Protein AF-A0A7J2WGQ1-F1 (afdb_monomer)

Structure (mmCIF, N/CA/C/O backbone):
data_AF-A0A7J2WGQ1-F1
#
_entry.id   AF-A0A7J2WGQ1-F1
#
loop_
_atom_site.group_PDB
_atom_site.id
_atom_site.type_symbol
_atom_site.label_atom_id
_atom_site.label_alt_id
_atom_site.label_comp_id
_atom_site.label_asym_id
_atom_site.label_entity_id
_atom_site.label_seq_id
_atom_site.pdbx_PDB_ins_code
_atom_site.Cartn_x
_atom_site.Cartn_y
_atom_site.Cartn_z
_atom_site.occupancy
_atom_site.B_iso_or_equiv
_atom_site.auth_seq_id
_atom_site.auth_comp_id
_atom_site.auth_asym_id
_atom_site.auth_atom_id
_atom_site.pdbx_PDB_model_num
ATOM 1 N N . MET A 1 1 ? 9.438 -42.475 43.029 1.00 38.66 1 MET A N 1
ATOM 2 C CA . MET A 1 1 ? 8.886 -42.587 41.659 1.00 38.66 1 MET A CA 1
ATOM 3 C C . MET A 1 1 ? 8.882 -41.188 41.060 1.00 38.66 1 MET A C 1
ATOM 5 O O . MET A 1 1 ? 8.133 -40.347 41.533 1.00 38.66 1 MET A O 1
ATOM 9 N N . SER A 1 2 ? 9.814 -40.892 40.151 1.00 39.62 2 SER A N 1
ATOM 10 C CA . SER A 1 2 ? 10.015 -39.542 39.605 1.00 39.62 2 SER A CA 1
ATOM 11 C C . SER A 1 2 ? 9.098 -39.349 38.395 1.00 39.62 2 SER A C 1
ATOM 13 O O . SER A 1 2 ? 9.289 -39.999 37.367 1.00 39.62 2 SER A O 1
ATOM 15 N N . ALA A 1 3 ? 8.050 -38.537 38.542 1.00 44.81 3 ALA A N 1
ATOM 16 C CA . ALA A 1 3 ? 7.125 -38.233 37.457 1.00 44.81 3 ALA A CA 1
ATOM 17 C C . ALA A 1 3 ? 7.829 -37.315 36.445 1.00 44.81 3 ALA A C 1
ATOM 19 O O . ALA A 1 3 ? 8.071 -36.141 36.718 1.00 44.81 3 ALA A O 1
ATOM 20 N N . LYS A 1 4 ? 8.194 -37.858 35.278 1.00 48.75 4 LYS A N 1
ATOM 21 C CA . LYS A 1 4 ? 8.706 -37.067 34.152 1.00 48.75 4 LYS A CA 1
ATOM 22 C C . LYS A 1 4 ? 7.569 -36.196 33.612 1.00 48.75 4 LYS A C 1
ATOM 24 O O . LYS A 1 4 ? 6.650 -36.706 32.977 1.00 48.75 4 LYS A O 1
ATOM 29 N N . VAL A 1 5 ? 7.632 -34.895 33.883 1.00 53.19 5 VAL A N 1
ATOM 30 C CA . VAL A 1 5 ? 6.724 -33.894 33.306 1.00 53.19 5 VAL A CA 1
ATOM 31 C C . VAL A 1 5 ? 6.943 -33.870 31.792 1.00 53.19 5 VAL A C 1
ATOM 33 O O . VAL A 1 5 ? 8.075 -33.700 31.338 1.00 53.19 5 VAL A O 1
ATOM 36 N N . SER A 1 6 ? 5.888 -34.102 31.003 1.00 48.38 6 SER A N 1
ATOM 37 C CA . SER A 1 6 ? 6.017 -34.147 29.544 1.00 48.38 6 SER A CA 1
ATOM 38 C C . SER A 1 6 ? 6.238 -32.734 28.977 1.00 48.38 6 SER A C 1
ATOM 40 O O . SER A 1 6 ? 5.642 -31.778 29.485 1.00 48.38 6 SER A O 1
ATOM 42 N N . PRO A 1 7 ? 7.049 -32.572 27.913 1.00 48.41 7 PRO A N 1
ATOM 43 C CA . PRO A 1 7 ? 7.287 -31.272 27.277 1.00 48.41 7 PRO A CA 1
ATOM 44 C C . PRO A 1 7 ? 5.988 -30.576 26.848 1.00 48.41 7 PRO A C 1
ATOM 46 O O . PRO A 1 7 ? 5.872 -29.357 26.922 1.00 48.41 7 PRO A O 1
ATOM 49 N N . THR A 1 8 ? 4.973 -31.357 26.476 1.00 45.09 8 THR A N 1
ATOM 50 C CA . THR A 1 8 ? 3.643 -30.876 26.092 1.00 45.09 8 THR A CA 1
ATOM 51 C C . THR A 1 8 ? 2.904 -30.222 27.262 1.00 45.09 8 THR A C 1
ATOM 53 O O . THR A 1 8 ? 2.234 -29.212 27.071 1.00 45.09 8 THR A O 1
ATOM 56 N N . LEU A 1 9 ? 3.061 -30.741 28.485 1.00 46.28 9 LEU A N 1
ATOM 57 C CA . LEU A 1 9 ? 2.441 -30.167 29.683 1.00 46.28 9 LEU A CA 1
ATOM 58 C C . LEU A 1 9 ? 3.073 -28.816 30.054 1.00 46.28 9 LEU A C 1
ATOM 60 O O . LEU A 1 9 ? 2.372 -27.899 30.474 1.00 46.28 9 LEU A O 1
ATOM 64 N N . VAL A 1 10 ? 4.387 -28.676 29.852 1.00 51.25 10 VAL A N 1
ATOM 65 C CA . VAL A 1 10 ? 5.118 -27.421 30.094 1.00 51.25 10 VAL A CA 1
ATOM 66 C C . VAL A 1 10 ? 4.678 -26.343 29.105 1.00 51.25 10 VAL A C 1
ATOM 68 O O . VAL A 1 10 ? 4.414 -25.215 29.511 1.00 51.25 10 VAL A O 1
ATOM 71 N N . VAL A 1 11 ? 4.517 -26.692 27.826 1.00 46.44 11 VAL A N 1
ATOM 72 C CA . VAL A 1 11 ? 4.051 -25.754 26.793 1.00 46.44 11 VAL A CA 1
ATOM 73 C C . VAL A 1 11 ? 2.621 -25.281 27.070 1.00 46.44 11 VAL A C 1
ATOM 75 O O . VAL A 1 11 ? 2.355 -24.085 26.992 1.00 46.44 11 VAL A O 1
ATOM 78 N N . VAL A 1 12 ? 1.714 -26.175 27.476 1.00 49.12 12 VAL A N 1
ATOM 79 C CA . VAL A 1 12 ? 0.332 -25.796 27.832 1.00 49.12 12 VAL A CA 1
ATOM 80 C C . VAL A 1 12 ? 0.296 -24.881 29.061 1.00 49.12 12 VAL A C 1
ATOM 82 O O . VAL A 1 12 ? -0.451 -23.903 29.073 1.00 49.12 12 VAL A O 1
ATOM 85 N N . LEU A 1 13 ? 1.134 -25.137 30.069 1.00 52.94 13 LEU A N 1
ATOM 86 C CA . LEU A 1 13 ? 1.213 -24.295 31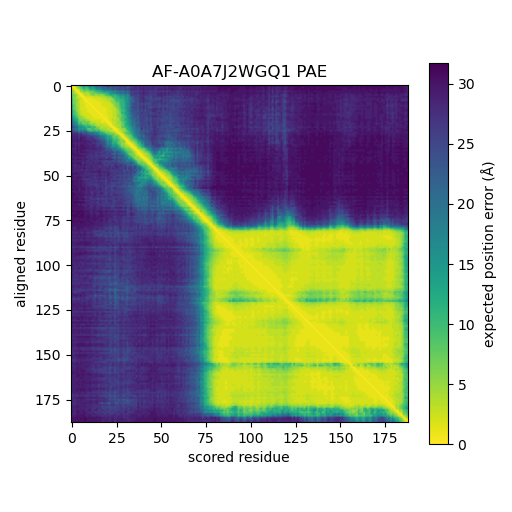.265 1.00 52.94 13 LEU A CA 1
ATOM 87 C C . LEU A 1 13 ? 1.754 -22.891 30.942 1.00 52.94 13 LEU A C 1
ATOM 89 O O . LEU A 1 13 ? 1.223 -21.898 31.433 1.00 52.94 13 LEU A O 1
ATOM 93 N N . VAL A 1 14 ? 2.769 -22.797 30.078 1.00 55.12 14 VAL A N 1
ATOM 94 C CA . VAL A 1 14 ? 3.338 -21.516 29.629 1.00 55.12 14 VAL A CA 1
ATOM 95 C C . VAL A 1 14 ? 2.316 -20.718 28.819 1.00 55.12 14 VAL A C 1
ATOM 97 O O . VAL A 1 14 ? 2.154 -19.525 29.058 1.00 55.12 14 VAL A O 1
ATOM 100 N N . VAL A 1 15 ? 1.561 -21.364 27.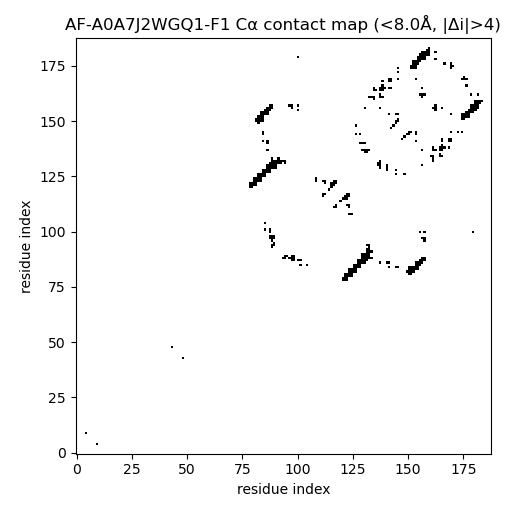926 1.00 54.12 15 VAL A N 1
ATOM 101 C CA . VAL A 1 15 ? 0.495 -20.700 27.157 1.00 54.12 15 VAL A CA 1
ATOM 102 C C . VAL A 1 15 ? -0.611 -20.177 28.080 1.00 54.12 15 VAL A C 1
ATOM 104 O O . VAL A 1 15 ? -1.052 -19.044 27.910 1.00 54.12 15 VAL A O 1
ATOM 107 N N . LEU A 1 16 ? -1.013 -20.933 29.107 1.00 54.59 16 LEU A N 1
ATOM 108 C CA . LEU A 1 16 ? -2.015 -20.476 30.080 1.00 54.59 16 LEU A CA 1
ATOM 109 C C . LEU A 1 16 ? -1.532 -19.286 30.922 1.00 54.59 16 LEU A C 1
ATOM 111 O O . LEU A 1 16 ? -2.309 -18.367 31.178 1.00 54.59 16 LEU A O 1
ATOM 115 N N . ILE A 1 17 ? -0.255 -19.262 31.310 1.00 65.62 17 ILE A N 1
ATOM 116 C CA . ILE A 1 17 ? 0.344 -18.137 32.046 1.00 65.62 17 ILE A CA 1
ATOM 117 C C . ILE A 1 17 ? 0.412 -16.882 31.165 1.00 65.62 17 ILE A C 1
ATOM 119 O O . ILE A 1 17 ? 0.098 -15.788 31.633 1.00 65.62 17 ILE A O 1
ATOM 123 N N . VAL A 1 18 ? 0.754 -17.027 29.883 1.00 54.16 18 VAL A N 1
ATOM 124 C CA . VAL A 1 18 ? 0.793 -15.906 28.929 1.00 54.16 18 VAL A CA 1
ATOM 125 C C . VAL A 1 18 ? -0.614 -15.361 28.661 1.00 54.16 18 VAL A C 1
ATOM 127 O O . VAL A 1 18 ? -0.809 -14.148 28.680 1.00 54.16 18 VAL A O 1
ATOM 130 N N . VAL A 1 19 ? -1.618 -16.228 28.502 1.00 47.31 19 VAL A N 1
ATOM 131 C CA . VAL A 1 19 ? -3.016 -15.806 28.301 1.00 47.31 19 VAL A CA 1
ATOM 132 C C . VAL A 1 19 ? -3.575 -15.107 29.549 1.00 47.31 19 VAL A C 1
ATOM 134 O O . VAL A 1 19 ? -4.205 -14.057 29.426 1.00 47.31 19 VAL A O 1
ATOM 137 N N . ALA A 1 20 ? -3.288 -15.610 30.754 1.00 54.09 20 ALA A N 1
ATOM 138 C CA . ALA A 1 20 ? -3.680 -14.950 32.003 1.00 54.09 20 ALA A CA 1
ATOM 139 C C . ALA A 1 20 ? -2.959 -13.602 32.212 1.00 54.09 20 ALA A C 1
ATOM 141 O O . ALA A 1 20 ? -3.566 -12.643 32.692 1.00 54.09 20 ALA A O 1
ATOM 142 N N . GLY A 1 21 ? -1.691 -13.498 31.800 1.00 50.69 21 GLY A N 1
ATOM 143 C CA . GLY A 1 21 ? -0.917 -12.255 31.843 1.00 50.69 21 GLY A CA 1
ATOM 144 C C . GLY A 1 21 ? -1.473 -11.164 30.924 1.00 50.69 21 GLY A C 1
ATOM 145 O O . GLY A 1 21 ? -1.541 -10.003 31.325 1.00 50.69 21 GLY A O 1
ATOM 146 N N . VAL A 1 22 ? -1.943 -11.528 29.726 1.00 47.16 22 VAL A N 1
ATOM 147 C CA . VAL A 1 22 ? -2.538 -10.576 28.770 1.00 47.16 22 VAL A CA 1
ATOM 148 C C . VAL A 1 22 ? -3.903 -10.070 29.253 1.00 47.16 22 VAL A C 1
ATOM 150 O O . VAL A 1 22 ? -4.197 -8.888 29.096 1.00 47.16 22 VAL A O 1
ATOM 153 N N . VAL A 1 23 ? -4.709 -10.899 29.925 1.00 44.94 23 VAL A N 1
ATOM 154 C CA . VAL A 1 23 ? -5.981 -10.453 30.532 1.00 44.94 23 VAL A CA 1
ATOM 155 C C . VAL A 1 23 ? -5.740 -9.555 31.755 1.00 44.94 23 VAL A C 1
ATOM 157 O O . VAL A 1 23 ? -6.449 -8.568 31.941 1.00 44.94 23 VAL A O 1
ATOM 160 N N . GLY A 1 24 ? -4.703 -9.830 32.554 1.00 42.12 24 GLY A N 1
ATOM 161 C CA . GLY A 1 24 ? -4.302 -8.974 33.677 1.00 42.12 24 GLY A CA 1
ATOM 162 C C . GLY A 1 24 ? -3.747 -7.611 33.248 1.00 42.12 24 GLY A C 1
ATOM 163 O O . GLY A 1 24 ? -4.008 -6.609 33.913 1.00 42.12 24 GLY A O 1
ATOM 164 N N . TYR A 1 25 ? -3.047 -7.545 32.111 1.00 46.00 25 TYR A N 1
ATOM 165 C CA . TYR A 1 25 ? -2.477 -6.301 31.581 1.00 46.00 25 TYR A CA 1
ATOM 166 C C . TYR A 1 25 ? -3.544 -5.283 31.137 1.00 46.00 25 TYR A C 1
ATOM 168 O O . TYR A 1 25 ? -3.312 -4.080 31.211 1.00 46.00 25 TYR A O 1
ATOM 176 N N . PHE A 1 26 ? -4.746 -5.735 30.762 1.00 42.91 26 PHE A N 1
ATOM 177 C CA . PHE A 1 26 ? -5.870 -4.850 30.421 1.00 42.91 26 PHE A CA 1
ATOM 178 C C . PHE A 1 26 ? -6.854 -4.597 31.577 1.00 42.91 26 PHE A C 1
ATOM 180 O O . PHE A 1 26 ? -7.825 -3.862 31.401 1.00 42.91 26 PHE A O 1
ATOM 187 N N . ALA A 1 27 ? -6.598 -5.145 32.770 1.00 44.84 27 ALA A N 1
ATOM 188 C CA . ALA A 1 27 ? -7.470 -5.008 33.941 1.00 44.84 27 ALA A CA 1
ATOM 189 C C . ALA A 1 27 ? -6.931 -4.056 35.030 1.00 44.84 27 ALA A C 1
ATOM 191 O O . ALA A 1 27 ? -7.514 -3.977 36.111 1.00 44.84 27 ALA A O 1
ATOM 192 N N . GLY A 1 28 ? -5.855 -3.302 34.776 1.00 37.09 28 GLY A N 1
ATOM 193 C CA . GLY A 1 28 ? -5.264 -2.437 35.800 1.00 37.09 28 GLY A CA 1
ATOM 194 C C . GLY A 1 28 ? -4.593 -1.174 35.277 1.00 37.09 28 GLY A C 1
ATOM 195 O O . GLY A 1 28 ? -3.382 -1.170 35.154 1.00 37.09 28 GLY A O 1
ATOM 196 N N . THR A 1 29 ? -5.371 -0.104 35.059 1.00 42.31 29 THR A N 1
ATOM 197 C CA . THR A 1 29 ? -5.137 1.251 35.619 1.00 42.31 29 THR A CA 1
ATOM 198 C C . THR A 1 29 ? -6.357 2.145 35.350 1.00 42.31 29 THR A C 1
ATOM 200 O O . THR A 1 29 ? -6.395 2.909 34.389 1.00 42.31 29 THR A O 1
ATOM 203 N N . ALA A 1 30 ? -7.355 2.087 36.229 1.00 36.03 30 ALA A N 1
ATOM 204 C CA . ALA A 1 30 ? -8.323 3.167 36.403 1.00 36.03 30 ALA A CA 1
ATOM 205 C C . ALA A 1 30 ? -8.345 3.525 37.892 1.00 36.03 30 ALA A C 1
ATOM 207 O O . ALA A 1 30 ? -9.112 2.974 38.678 1.00 36.03 30 ALA A O 1
ATOM 208 N N . ALA A 1 31 ? -7.426 4.402 38.294 1.00 36.53 31 ALA A N 1
ATOM 209 C CA . ALA A 1 31 ? -7.461 5.026 39.608 1.00 36.53 31 ALA A CA 1
ATOM 210 C C . ALA A 1 31 ? -8.606 6.055 39.633 1.00 36.53 31 ALA A C 1
ATOM 212 O O . ALA A 1 31 ? -8.660 6.955 38.797 1.00 36.53 31 ALA A O 1
ATOM 213 N N . VAL A 1 32 ? -9.527 5.897 40.582 1.00 45.56 32 VAL A N 1
ATOM 214 C CA . VAL A 1 32 ? -10.653 6.805 40.844 1.00 45.56 32 VAL A CA 1
ATOM 215 C C . VAL A 1 32 ? -10.126 8.114 41.462 1.00 45.56 32 VAL A C 1
ATOM 217 O O . VAL A 1 32 ? -9.496 8.050 42.519 1.00 45.56 32 VAL A O 1
ATOM 220 N N . PRO A 1 33 ? -10.365 9.302 40.873 1.00 54.22 33 PRO A N 1
ATOM 221 C CA . PRO A 1 33 ? -10.102 10.576 41.544 1.00 54.22 33 PRO A CA 1
ATOM 222 C C . PRO A 1 33 ? -11.208 10.915 42.576 1.00 54.22 33 PRO A C 1
ATOM 224 O O . PRO A 1 33 ? -12.364 10.536 42.377 1.00 54.22 33 PRO A O 1
ATOM 227 N N . PRO A 1 34 ? -10.900 11.633 43.676 1.00 51.25 34 PRO A N 1
ATOM 228 C CA . PRO A 1 34 ? -11.860 11.952 44.745 1.00 51.25 34 PRO A CA 1
ATOM 229 C C . PRO A 1 34 ? -12.948 12.974 44.319 1.00 51.25 34 PRO A C 1
ATOM 231 O O . PRO A 1 34 ? -12.696 13.802 43.440 1.00 51.25 34 PRO A O 1
ATOM 234 N N . PRO A 1 35 ? -14.148 12.968 44.942 1.00 41.44 35 PRO A N 1
ATOM 235 C CA . PRO A 1 35 ? -15.299 13.778 44.515 1.00 41.44 35 PRO A CA 1
ATOM 236 C C . PRO A 1 35 ? -15.217 15.268 44.914 1.00 41.44 35 PRO A C 1
ATOM 238 O O . PRO A 1 35 ? -14.772 15.604 46.011 1.00 41.44 35 PRO A O 1
ATOM 241 N N . LYS A 1 36 ? -15.726 16.162 44.043 1.00 38.56 36 LYS A N 1
ATOM 242 C CA . LYS A 1 36 ? -16.023 17.588 44.314 1.00 38.56 36 LYS A CA 1
ATOM 243 C C . LYS A 1 36 ? -17.544 17.843 44.312 1.00 38.56 36 LYS A C 1
ATOM 245 O O . LYS A 1 36 ? -18.264 17.320 43.470 1.00 38.56 36 LYS A O 1
ATOM 250 N N . THR A 1 37 ? -17.989 18.657 45.268 1.00 33.31 37 THR A N 1
ATOM 251 C CA . THR A 1 37 ? -19.362 19.027 45.669 1.00 33.31 37 THR A CA 1
ATOM 252 C C . THR A 1 37 ? -20.232 19.694 44.588 1.00 33.31 37 THR A C 1
ATOM 254 O O . THR A 1 37 ? -19.784 20.662 43.980 1.00 33.31 37 THR A O 1
ATOM 257 N N . VAL A 1 38 ? -21.511 19.290 44.458 1.00 32.81 38 VAL A N 1
ATOM 258 C CA . VAL A 1 38 ? -22.618 20.113 43.907 1.00 32.81 38 VAL A CA 1
ATOM 259 C C . VAL A 1 38 ? -23.916 19.839 44.690 1.00 32.81 38 VAL A C 1
ATOM 261 O O . VAL A 1 38 ? -24.332 18.692 44.835 1.00 32.81 38 VAL A O 1
ATOM 264 N N . THR A 1 39 ? -24.534 20.904 45.212 1.00 26.42 39 THR A N 1
ATOM 265 C CA . THR A 1 39 ? -25.742 20.915 46.059 1.00 26.42 39 THR A CA 1
ATOM 266 C C . THR A 1 39 ? -27.024 20.746 45.245 1.00 26.42 39 THR A C 1
ATOM 268 O O . THR A 1 39 ? -27.342 21.619 44.441 1.00 26.42 39 THR A O 1
ATOM 271 N N . ILE A 1 40 ? -27.817 19.707 45.526 1.00 31.28 40 ILE A N 1
ATOM 272 C CA . ILE A 1 40 ? -29.265 19.691 45.256 1.00 31.28 40 ILE A CA 1
ATOM 273 C C . ILE A 1 40 ? -29.963 19.035 46.452 1.00 31.28 40 ILE A C 1
ATOM 275 O O . ILE A 1 40 ? -29.782 17.852 46.730 1.00 31.28 40 ILE A O 1
ATOM 279 N N . THR A 1 41 ? -30.749 19.832 47.172 1.00 27.70 41 THR A N 1
ATOM 280 C CA . THR A 1 41 ? -31.539 19.421 48.338 1.00 27.70 41 THR A CA 1
ATOM 281 C C . THR A 1 41 ? -32.944 19.044 47.885 1.00 27.70 41 THR A C 1
ATOM 283 O O . THR A 1 41 ? -33.548 19.857 47.190 1.00 27.70 41 THR A O 1
ATOM 286 N N . THR A 1 42 ? -33.476 17.880 48.302 1.00 31.58 42 THR A N 1
ATOM 287 C CA . THR A 1 42 ? -34.858 17.703 48.832 1.00 31.58 42 THR A CA 1
ATOM 288 C C . THR A 1 42 ? -35.143 16.254 49.290 1.00 31.58 42 THR A C 1
ATOM 290 O O . THR A 1 42 ? -35.138 15.335 48.479 1.00 31.58 42 THR A O 1
ATOM 293 N N . THR A 1 43 ? -35.437 16.078 50.589 1.00 28.22 43 THR A N 1
ATOM 294 C CA . THR A 1 43 ? -36.526 15.300 51.261 1.00 28.22 43 THR A CA 1
ATOM 295 C C . THR A 1 43 ? -36.249 15.454 52.771 1.00 28.22 43 THR A C 1
ATOM 297 O O . THR A 1 43 ? -35.191 15.045 53.230 1.00 28.22 43 THR A O 1
ATOM 300 N N . VAL A 1 44 ? -36.938 16.336 53.506 1.00 38.91 44 VAL A N 1
ATOM 301 C CA . VAL A 1 44 ? -38.254 16.216 54.183 1.00 38.91 44 VAL A CA 1
ATOM 302 C C . VAL A 1 44 ? -38.253 15.246 55.378 1.00 38.91 44 VAL A C 1
ATOM 304 O O . VAL A 1 44 ? -38.471 14.047 55.248 1.00 38.91 44 VAL A O 1
ATOM 307 N N . GLY A 1 45 ? -38.040 15.852 56.550 1.00 31.69 45 GLY A N 1
ATOM 308 C CA . GLY A 1 45 ? -38.175 15.359 57.920 1.00 31.69 45 GLY A CA 1
ATOM 309 C C . GLY A 1 45 ? -38.145 16.588 58.845 1.00 31.69 45 GLY A C 1
ATOM 310 O O . GLY A 1 45 ? -37.403 17.531 58.585 1.00 31.69 45 GLY A O 1
ATOM 311 N N . THR A 1 46 ? -39.039 16.623 59.829 1.00 28.70 46 THR A N 1
ATOM 312 C CA . THR A 1 46 ? -39.574 17.828 60.486 1.00 28.70 46 THR A CA 1
ATOM 313 C C . THR A 1 46 ? -38.539 18.751 61.171 1.00 28.70 46 THR A C 1
ATOM 315 O O . THR A 1 46 ? -37.583 18.260 61.766 1.00 28.70 46 THR A O 1
ATOM 318 N N . PRO A 1 47 ? -38.782 20.078 61.162 1.00 38.47 47 PRO A N 1
ATOM 319 C CA . PRO A 1 47 ? -39.974 20.691 60.610 1.00 38.47 47 PRO A CA 1
ATOM 320 C C . PRO A 1 47 ? -39.769 21.038 59.146 1.00 38.47 47 PRO A C 1
ATOM 322 O O . PRO A 1 47 ? -39.025 21.932 58.773 1.00 38.47 47 PRO A O 1
ATOM 325 N N . THR A 1 48 ? -40.458 20.273 58.311 1.00 43.88 48 THR A N 1
ATOM 326 C CA . THR A 1 48 ? -40.616 20.442 56.879 1.00 43.88 48 THR A CA 1
ATOM 327 C C . THR A 1 48 ? -40.920 21.896 56.537 1.00 43.88 48 THR A C 1
ATOM 329 O O . THR A 1 48 ? -41.872 22.455 57.071 1.00 43.88 48 THR A O 1
ATOM 332 N N . THR A 1 49 ? -40.175 22.502 55.615 1.00 30.34 49 THR A N 1
ATOM 333 C CA . THR A 1 49 ? -40.555 23.736 54.894 1.00 30.34 49 THR A CA 1
ATOM 334 C C . THR A 1 49 ? -39.704 23.744 53.610 1.00 30.34 49 THR A C 1
ATOM 336 O O . THR A 1 49 ? -38.490 23.868 53.701 1.00 30.34 49 THR A O 1
ATOM 339 N N . ILE A 1 50 ? -40.165 23.346 52.414 1.00 41.00 50 ILE A N 1
ATOM 340 C CA . ILE A 1 50 ? -41.150 23.971 51.501 1.00 41.00 50 ILE A CA 1
ATOM 341 C C . ILE A 1 50 ? -41.013 25.498 51.475 1.00 41.00 50 ILE A C 1
ATOM 343 O O . ILE A 1 50 ? -41.595 26.175 52.310 1.00 41.00 50 ILE A O 1
ATOM 347 N N . THR A 1 51 ? -40.275 26.078 50.525 1.00 38.34 51 THR A N 1
ATOM 348 C CA . THR A 1 51 ? -40.230 27.544 50.394 1.00 38.34 51 THR A CA 1
ATOM 349 C C . THR A 1 51 ? -41.529 28.055 49.773 1.00 38.34 51 THR A C 1
ATOM 351 O O . THR A 1 51 ? -41.828 27.785 48.612 1.00 38.34 51 THR A O 1
ATOM 354 N N . THR A 1 52 ? -42.300 28.821 50.544 1.00 33.81 52 THR A N 1
ATOM 355 C CA . THR A 1 52 ? -43.455 29.586 50.064 1.00 33.81 52 THR A CA 1
ATOM 356 C C . THR A 1 52 ? -43.295 31.033 50.522 1.00 33.81 52 THR A C 1
ATOM 358 O O . THR A 1 52 ? -43.365 31.298 51.718 1.00 33.81 52 THR A O 1
ATOM 361 N N . THR A 1 53 ? -43.130 31.991 49.605 1.00 30.34 53 THR A N 1
ATOM 362 C CA . THR A 1 53 ? -43.504 33.378 49.920 1.00 30.34 53 THR A CA 1
ATOM 363 C C . THR A 1 53 ? -44.992 33.512 49.635 1.00 30.34 53 THR A C 1
ATOM 365 O O . THR A 1 53 ? -45.402 33.647 48.485 1.00 30.34 53 THR A O 1
ATOM 368 N N . VAL A 1 54 ? -45.808 33.443 50.689 1.00 31.17 54 VAL A N 1
ATOM 369 C CA . VAL A 1 54 ? -47.199 33.903 50.650 1.00 31.17 54 VAL A CA 1
ATOM 370 C C . VAL A 1 54 ? -47.190 35.411 50.908 1.00 31.17 54 VAL A C 1
ATOM 372 O O . VAL A 1 54 ? -47.110 35.844 52.053 1.00 31.17 54 VAL A O 1
ATOM 375 N N . THR A 1 55 ? -47.334 36.223 49.862 1.00 26.69 55 THR A N 1
ATOM 376 C CA . THR A 1 55 ? -48.091 37.476 49.975 1.00 26.69 55 THR A CA 1
ATOM 377 C C . THR A 1 55 ? -49.445 37.207 49.348 1.00 26.69 55 THR A C 1
ATOM 379 O O . THR A 1 55 ? -49.592 37.207 48.136 1.00 26.69 55 THR A O 1
ATOM 382 N N . THR A 1 56 ? -50.405 36.938 50.233 1.00 26.19 56 THR A N 1
ATOM 383 C CA . THR A 1 56 ? -51.857 37.061 50.058 1.00 26.19 56 THR A CA 1
ATOM 384 C C . THR A 1 56 ? -52.517 36.475 48.807 1.00 26.19 56 THR A C 1
ATOM 386 O O . THR A 1 56 ? -52.421 37.002 47.708 1.00 26.19 56 THR A O 1
ATOM 389 N N . LYS A 1 57 ? -53.447 35.569 49.134 1.00 31.31 57 LYS A N 1
ATOM 390 C CA . LYS A 1 57 ? -54.763 35.351 48.524 1.00 31.31 57 LYS A CA 1
ATOM 391 C C . LYS A 1 57 ? -54.858 34.362 47.352 1.00 31.31 57 LYS A C 1
ATOM 393 O O . LYS A 1 57 ? -54.471 34.642 46.232 1.00 31.31 57 LYS A O 1
ATOM 398 N N . VAL A 1 58 ? -55.628 33.314 47.674 1.00 37.56 58 VAL A N 1
ATOM 399 C CA . VAL A 1 58 ? -56.631 32.635 46.836 1.00 37.56 58 VAL A CA 1
ATOM 400 C C . VAL A 1 58 ? -56.167 31.343 46.156 1.00 37.56 58 VAL A C 1
ATOM 402 O O . VAL A 1 58 ? -55.496 31.326 45.137 1.00 37.56 58 VAL A O 1
ATOM 405 N N . THR A 1 59 ? -56.567 30.248 46.808 1.00 39.59 59 THR A N 1
ATOM 406 C CA . THR A 1 59 ? -57.301 29.094 46.270 1.00 39.59 59 THR A CA 1
ATOM 407 C C . THR A 1 59 ? -57.363 28.956 44.746 1.00 39.59 59 THR A C 1
ATOM 409 O O . THR A 1 59 ? -58.195 29.606 44.131 1.00 39.59 59 THR A O 1
ATOM 412 N N . GLU A 1 60 ? -56.620 28.005 44.170 1.00 34.25 60 GLU A N 1
ATOM 413 C CA . GLU A 1 60 ? -57.055 27.222 42.997 1.00 34.25 60 GLU A CA 1
ATOM 414 C C . GLU A 1 60 ? -56.161 25.977 42.806 1.00 34.25 60 GLU A C 1
ATOM 416 O O . GLU A 1 60 ? -54.955 26.010 43.048 1.00 34.25 60 GLU A O 1
ATOM 421 N N . ARG A 1 61 ? -56.757 24.831 42.439 1.00 30.61 61 ARG A N 1
ATOM 422 C CA . ARG A 1 61 ? -56.033 23.567 42.208 1.00 30.61 61 ARG A CA 1
ATOM 423 C C . ARG A 1 61 ? -55.307 23.630 40.861 1.00 30.61 61 ARG A C 1
ATOM 425 O O . ARG A 1 61 ? -55.958 23.653 39.822 1.00 30.61 61 ARG A O 1
ATOM 432 N N . VAL A 1 62 ? -53.975 23.582 40.871 1.00 32.84 62 VAL A N 1
ATOM 433 C CA . VAL A 1 62 ? -53.160 23.511 39.647 1.00 32.84 62 VAL A CA 1
ATOM 434 C C . VAL A 1 62 ? -53.006 22.051 39.216 1.00 32.84 62 VAL A C 1
ATOM 436 O O . VAL A 1 62 ? -52.416 21.242 39.929 1.00 32.84 62 VAL A O 1
ATOM 439 N N . THR A 1 63 ? -53.543 21.710 38.044 1.00 28.91 63 THR A N 1
ATOM 440 C CA . THR A 1 63 ? -53.320 20.410 37.391 1.00 28.91 63 THR A CA 1
ATOM 441 C C . THR A 1 63 ? -52.060 20.510 36.533 1.00 28.91 63 THR A C 1
ATOM 443 O O . THR A 1 63 ? -52.023 21.293 35.587 1.00 28.91 63 THR A O 1
ATOM 446 N N . VAL A 1 64 ? -51.018 19.739 36.854 1.00 31.00 64 VAL A N 1
ATOM 447 C CA . VAL A 1 64 ? -49.762 19.723 36.087 1.00 31.00 64 VAL A CA 1
ATOM 448 C C . VAL A 1 64 ? -49.872 18.679 34.979 1.00 31.00 64 VAL A C 1
ATOM 450 O O . VAL A 1 64 ? -49.852 17.479 35.240 1.00 31.00 64 VAL A O 1
ATOM 453 N N . THR A 1 65 ? -50.002 19.138 33.736 1.00 28.69 65 THR A N 1
ATOM 454 C CA . THR A 1 65 ? -49.923 18.271 32.553 1.00 28.69 65 THR A CA 1
ATOM 455 C C . THR A 1 65 ? -48.454 18.109 32.175 1.00 28.69 65 THR A C 1
ATOM 457 O O . THR A 1 65 ? -47.793 19.091 31.845 1.00 28.69 65 THR A O 1
ATOM 460 N N . VAL A 1 66 ? -47.928 16.884 32.246 1.00 34.28 66 VAL A N 1
ATOM 461 C CA . VAL A 1 66 ? -46.551 16.574 31.836 1.00 34.28 66 VAL A CA 1
ATOM 462 C C . VAL A 1 66 ? -46.576 16.135 30.374 1.00 34.28 66 VAL A C 1
ATOM 464 O O . VAL A 1 66 ? -46.975 15.015 30.065 1.00 34.28 66 VAL A O 1
ATOM 467 N N . THR A 1 67 ? -46.178 17.020 29.463 1.00 30.67 67 THR A N 1
ATOM 468 C CA . THR A 1 67 ? -45.987 16.675 28.046 1.00 30.67 67 THR A CA 1
ATOM 469 C C . THR A 1 67 ? -44.581 16.089 27.872 1.00 30.67 67 THR A C 1
ATOM 471 O O . THR A 1 67 ? -43.615 16.792 28.175 1.00 30.67 67 THR A O 1
ATOM 474 N N . PRO A 1 68 ? -44.406 14.834 27.411 1.00 41.12 68 PRO A N 1
ATOM 475 C CA . PRO A 1 68 ? -43.075 14.299 27.150 1.00 41.12 68 PRO A CA 1
ATOM 476 C C . PRO A 1 68 ? -42.465 15.003 25.931 1.00 41.12 68 PRO A C 1
ATOM 478 O O . PRO A 1 68 ? -42.951 14.868 24.809 1.00 41.12 68 PRO A O 1
ATOM 481 N N . THR A 1 69 ? -41.394 15.765 26.148 1.00 41.94 69 THR A N 1
ATOM 482 C CA . THR A 1 69 ? -40.563 16.312 25.069 1.00 41.94 69 THR A CA 1
ATOM 483 C C . THR A 1 69 ? -39.852 15.151 24.361 1.00 41.94 69 THR A C 1
ATOM 485 O O . THR A 1 69 ? -39.165 14.385 25.042 1.00 41.94 69 THR A O 1
ATOM 488 N N . PRO A 1 70 ? -39.979 14.981 23.029 1.00 50.66 70 PRO A N 1
ATOM 489 C CA . PRO A 1 70 ? -39.286 13.908 22.323 1.00 50.66 70 PRO A CA 1
ATOM 490 C C . PRO A 1 70 ? -37.770 14.087 22.458 1.00 50.66 70 PRO A C 1
ATOM 492 O O . PRO A 1 70 ? -37.218 15.137 22.128 1.00 50.66 70 PRO A O 1
ATOM 495 N N . THR A 1 71 ? -37.098 13.056 22.970 1.00 61.47 71 THR A N 1
ATOM 496 C CA . THR A 1 71 ? -35.638 12.998 23.064 1.00 61.47 71 THR A CA 1
ATOM 497 C C . THR A 1 71 ? -35.042 13.062 21.654 1.00 61.47 71 THR A C 1
ATOM 499 O O . THR A 1 71 ? -35.402 12.223 20.824 1.00 61.47 71 THR A O 1
ATOM 502 N N . PRO A 1 72 ? -34.136 14.010 21.345 1.00 53.41 72 PRO A N 1
ATOM 503 C CA . PRO A 1 72 ? -33.472 14.027 20.049 1.00 53.41 72 PRO A CA 1
ATOM 504 C C . PRO A 1 72 ? -32.663 12.735 19.896 1.00 53.41 72 PRO A C 1
ATOM 506 O O . PRO A 1 72 ? -31.729 12.475 20.653 1.00 53.41 72 PRO A O 1
ATOM 509 N N . THR A 1 73 ? -33.050 11.891 18.939 1.00 55.09 73 THR A N 1
ATOM 510 C CA . THR A 1 73 ? -32.279 10.701 18.574 1.00 55.09 73 THR A CA 1
ATOM 511 C C . THR A 1 73 ? -31.002 11.169 17.885 1.00 55.09 73 THR A C 1
ATOM 513 O O . THR A 1 73 ? -31.046 11.666 16.761 1.00 55.09 73 THR A O 1
ATOM 516 N N . LEU A 1 74 ? -29.868 11.049 18.579 1.00 46.28 74 LEU A N 1
ATOM 517 C CA . LEU A 1 74 ? -28.557 11.247 17.968 1.00 46.28 74 LEU A CA 1
ATOM 518 C C . LEU A 1 74 ? -28.405 10.253 16.802 1.00 46.28 74 LEU A C 1
ATOM 520 O O . LEU A 1 74 ? -28.747 9.078 16.974 1.00 46.28 74 LEU A O 1
ATOM 524 N N . PRO A 1 75 ? -27.916 10.689 15.626 1.00 57.03 75 PRO A N 1
ATOM 525 C CA . PRO A 1 75 ? -27.607 9.765 14.545 1.00 57.03 75 PRO A CA 1
ATOM 526 C C . PRO A 1 75 ? -26.615 8.699 15.046 1.00 57.03 75 PRO A C 1
ATOM 528 O O . PRO A 1 75 ? -25.775 9.006 15.900 1.00 57.03 75 PRO A O 1
ATOM 531 N N . PRO A 1 76 ? -26.703 7.446 14.558 1.00 60.16 76 PRO A N 1
ATOM 532 C CA . PRO A 1 76 ? -25.770 6.391 14.937 1.00 60.16 76 PRO A CA 1
ATOM 533 C C . PRO A 1 76 ? -24.322 6.866 14.749 1.00 60.16 76 PRO A C 1
ATOM 535 O O . PRO A 1 76 ? -24.064 7.587 13.781 1.00 60.16 76 PRO A O 1
ATOM 538 N N . PRO A 1 77 ? -23.378 6.476 15.627 1.00 56.66 77 PRO A N 1
ATOM 539 C CA . PRO A 1 77 ? -21.984 6.875 15.491 1.00 56.66 77 PRO A CA 1
ATOM 540 C C . PRO A 1 77 ? -21.492 6.506 14.092 1.00 56.66 77 PRO A C 1
ATOM 542 O O . PRO A 1 77 ? -21.553 5.342 13.685 1.00 56.66 77 PRO A O 1
ATOM 545 N N . GLU A 1 78 ? -21.054 7.515 13.343 1.00 56.38 78 GLU A N 1
ATOM 546 C CA . GLU A 1 78 ? -20.476 7.335 12.021 1.00 56.38 78 GLU A CA 1
ATOM 547 C C . GLU A 1 78 ? -19.319 6.339 12.145 1.00 56.38 78 GLU A C 1
ATOM 549 O O . GLU A 1 78 ? -18.384 6.539 12.925 1.00 56.38 78 GLU A O 1
ATOM 554 N N . LYS A 1 79 ? -19.408 5.209 11.435 1.00 60.06 79 LYS A N 1
ATOM 555 C CA . LYS A 1 79 ? -18.325 4.223 11.390 1.00 60.06 79 LYS A CA 1
ATOM 556 C C . LYS A 1 79 ? -17.144 4.870 10.675 1.00 60.06 79 LYS A C 1
ATOM 558 O O . LYS A 1 79 ? -17.062 4.792 9.452 1.00 60.06 79 LYS A O 1
ATOM 563 N N . VAL A 1 80 ? -16.258 5.520 11.428 1.00 75.06 80 VAL A N 1
ATOM 564 C CA . VAL A 1 80 ? -15.005 6.074 10.906 1.00 75.06 80 VAL A CA 1
ATOM 565 C C . VAL A 1 80 ? -14.248 4.933 10.223 1.00 75.06 80 VAL A C 1
ATOM 567 O O . VAL A 1 80 ? -13.993 3.890 10.831 1.00 75.06 80 VAL A O 1
ATOM 570 N N . ARG A 1 81 ? -13.964 5.094 8.931 1.00 84.44 81 ARG A N 1
ATOM 571 C CA . ARG A 1 81 ? -13.279 4.086 8.114 1.00 84.44 81 ARG A CA 1
ATOM 572 C C . ARG A 1 81 ? -11.804 4.436 8.033 1.00 84.44 81 ARG A C 1
ATOM 574 O O . ARG A 1 81 ? -11.463 5.598 7.836 1.00 84.44 81 ARG A O 1
ATOM 581 N N . ILE A 1 82 ? -10.950 3.431 8.182 1.00 91.62 82 ILE A N 1
ATOM 582 C CA . ILE A 1 82 ? -9.508 3.571 7.984 1.00 91.62 82 ILE A CA 1
ATOM 583 C C . ILE A 1 82 ? -9.217 3.129 6.556 1.00 91.62 82 ILE A C 1
ATOM 585 O O . ILE A 1 82 ? -9.420 1.966 6.227 1.00 91.62 82 ILE A O 1
ATOM 589 N N . LYS A 1 83 ? -8.771 4.049 5.707 1.00 94.69 83 LYS A N 1
ATOM 590 C CA . LYS A 1 83 ? -8.440 3.809 4.306 1.00 94.69 83 LYS A CA 1
ATOM 591 C C . LYS A 1 83 ? -6.927 3.674 4.145 1.00 94.69 83 LYS A C 1
ATOM 593 O O . LYS A 1 83 ? -6.177 4.607 4.439 1.00 94.69 83 LYS A O 1
ATOM 598 N N . LEU A 1 84 ? -6.495 2.517 3.663 1.00 96.25 84 LEU A N 1
ATOM 599 C CA . LEU A 1 84 ? -5.101 2.172 3.401 1.00 96.25 84 LEU A CA 1
ATOM 600 C C . LEU A 1 84 ? -4.807 2.241 1.898 1.00 96.25 84 LEU A C 1
ATOM 602 O O . LEU A 1 84 ? -5.645 1.882 1.074 1.00 96.25 84 LEU A O 1
ATOM 606 N N . GLY A 1 85 ? -3.615 2.687 1.528 1.00 96.94 85 GLY A N 1
ATOM 607 C CA . GLY A 1 85 ? -3.089 2.539 0.174 1.00 96.94 85 GLY A CA 1
ATOM 608 C C . GLY A 1 85 ? -2.197 1.309 0.114 1.00 96.94 85 GLY A C 1
ATOM 609 O O . GLY A 1 85 ? -1.264 1.219 0.899 1.00 96.94 85 GLY A O 1
ATOM 610 N N . LEU A 1 86 ? -2.467 0.370 -0.786 1.00 97.00 86 LEU A N 1
ATOM 611 C CA . LEU A 1 86 ? -1.614 -0.792 -1.034 1.00 97.00 86 LEU A CA 1
ATOM 612 C C . LEU A 1 86 ? -0.848 -0.548 -2.332 1.00 97.00 86 LEU A C 1
ATOM 614 O O . LEU A 1 86 ? -1.404 -0.726 -3.417 1.00 97.00 86 LEU A O 1
ATOM 618 N N . LEU A 1 87 ? 0.401 -0.106 -2.212 1.00 96.88 87 LEU A N 1
ATOM 619 C CA . LEU A 1 87 ? 1.284 0.195 -3.333 1.00 96.88 87 LEU A CA 1
ATOM 620 C C . LEU A 1 87 ? 2.251 -0.974 -3.525 1.00 96.88 87 LEU A C 1
ATOM 622 O O . LEU A 1 87 ? 3.187 -1.141 -2.749 1.00 96.88 87 LEU A O 1
ATOM 626 N N . PHE A 1 88 ? 2.040 -1.785 -4.557 1.00 96.25 88 PHE A N 1
ATOM 627 C CA . PHE A 1 88 ? 2.881 -2.953 -4.834 1.00 96.25 88 PHE A CA 1
ATOM 628 C C . PHE A 1 88 ? 3.215 -3.056 -6.324 1.00 96.25 88 PHE A C 1
ATOM 630 O O . PHE A 1 88 ? 2.435 -2.593 -7.159 1.00 96.25 88 PHE A O 1
ATOM 637 N N . PRO A 1 89 ? 4.346 -3.684 -6.691 1.00 94.38 89 PRO A N 1
ATOM 638 C CA . PRO A 1 89 ? 4.612 -4.036 -8.075 1.00 94.38 89 PRO A CA 1
ATOM 639 C C . PRO A 1 89 ? 3.740 -5.243 -8.421 1.00 94.38 89 PRO A C 1
ATOM 641 O O . PRO A 1 89 ? 4.075 -6.373 -8.081 1.00 94.38 89 PRO A O 1
ATOM 644 N N . LEU A 1 90 ? 2.593 -5.008 -9.053 1.00 95.94 90 LEU A N 1
ATOM 645 C CA . LEU A 1 90 ? 1.694 -6.070 -9.519 1.00 95.94 90 LEU A CA 1
ATOM 646 C C . LEU A 1 90 ? 1.998 -6.455 -10.967 1.00 95.94 90 LEU A C 1
ATOM 648 O O . LEU A 1 90 ? 1.655 -7.548 -11.413 1.00 95.94 90 LEU A O 1
ATOM 652 N N . THR A 1 91 ? 2.680 -5.572 -11.692 1.00 95.38 91 THR A N 1
ATOM 653 C CA . THR A 1 91 ? 3.252 -5.846 -13.009 1.00 95.38 91 THR A CA 1
ATOM 654 C C . THR A 1 91 ? 4.749 -5.503 -13.056 1.00 95.38 91 THR A C 1
ATOM 656 O O . THR A 1 91 ? 5.308 -4.880 -12.147 1.00 95.38 91 THR A O 1
ATOM 659 N N . GLY A 1 92 ? 5.431 -5.964 -14.108 1.00 92.06 92 GLY A N 1
ATOM 660 C CA . GLY A 1 92 ? 6.872 -5.771 -14.294 1.00 92.06 92 GLY A CA 1
ATOM 661 C C . GLY A 1 92 ? 7.739 -6.860 -13.651 1.00 92.06 92 GLY A C 1
ATOM 662 O O . GLY A 1 92 ? 7.272 -7.959 -13.351 1.00 92.06 92 GLY A O 1
ATOM 663 N N . ALA A 1 93 ? 9.029 -6.565 -13.478 1.00 91.62 93 ALA A N 1
ATOM 664 C CA . ALA A 1 93 ? 10.048 -7.542 -13.084 1.00 91.62 93 ALA A CA 1
ATOM 665 C C . ALA A 1 93 ? 9.845 -8.141 -11.678 1.00 91.62 93 ALA A C 1
ATOM 667 O O . ALA A 1 93 ? 10.229 -9.285 -11.442 1.00 91.62 93 ALA A O 1
ATOM 668 N N . TRP A 1 94 ? 9.226 -7.400 -10.755 1.00 88.25 94 TRP A N 1
ATOM 669 C CA . TRP A 1 94 ? 8.983 -7.835 -9.374 1.00 88.25 94 TRP A CA 1
ATOM 670 C C . TRP A 1 94 ? 7.531 -8.262 -9.110 1.00 88.25 94 TRP A C 1
ATOM 672 O O . TRP A 1 94 ? 7.159 -8.485 -7.959 1.00 88.25 94 TRP A O 1
ATOM 682 N N . ALA A 1 95 ? 6.725 -8.427 -10.167 1.00 92.62 95 ALA A N 1
ATOM 683 C CA . ALA A 1 95 ? 5.303 -8.762 -10.081 1.00 92.62 95 ALA A CA 1
ATOM 684 C C . ALA A 1 95 ? 4.965 -9.983 -9.203 1.00 92.62 95 ALA A C 1
ATOM 686 O O . ALA A 1 95 ? 4.029 -9.881 -8.406 1.00 92.62 95 ALA A O 1
ATOM 687 N N . PRO A 1 96 ? 5.691 -11.122 -9.282 1.00 90.69 96 PRO A N 1
ATOM 688 C CA . PRO A 1 96 ? 5.373 -12.278 -8.442 1.00 90.69 96 PRO A CA 1
ATOM 689 C C . PRO A 1 96 ? 5.465 -11.951 -6.946 1.00 90.69 96 PRO A C 1
ATOM 691 O O . PRO A 1 96 ? 4.591 -12.310 -6.167 1.00 90.69 96 PRO A O 1
ATOM 694 N N . LEU A 1 97 ? 6.482 -11.178 -6.567 1.00 88.88 97 LEU A N 1
ATOM 695 C CA . LEU A 1 97 ? 6.794 -10.852 -5.177 1.00 88.88 97 LEU A CA 1
ATOM 696 C C . LEU A 1 97 ? 5.801 -9.823 -4.621 1.00 88.88 97 LEU A C 1
ATOM 698 O O . LEU A 1 97 ? 5.281 -9.987 -3.517 1.00 88.88 97 LEU A O 1
ATOM 702 N N . GLY A 1 98 ? 5.470 -8.798 -5.412 1.00 90.19 98 GLY A N 1
ATOM 703 C CA . GLY A 1 98 ? 4.444 -7.823 -5.041 1.00 90.19 98 GLY A CA 1
ATOM 704 C C . GLY A 1 98 ? 3.038 -8.426 -4.975 1.00 90.19 98 GLY A C 1
ATOM 705 O O . GLY A 1 98 ? 2.247 -8.034 -4.118 1.00 90.19 98 GLY A O 1
ATOM 706 N N . THR A 1 99 ? 2.731 -9.417 -5.817 1.00 93.38 99 THR A N 1
ATOM 707 C CA . THR A 1 99 ? 1.437 -10.122 -5.791 1.00 93.38 99 THR A CA 1
ATOM 708 C C . THR A 1 99 ? 1.265 -10.941 -4.514 1.00 93.38 99 THR A C 1
ATOM 710 O O . THR A 1 99 ? 0.201 -10.878 -3.888 1.00 93.38 99 THR A O 1
ATOM 713 N N . ASP A 1 100 ? 2.307 -11.657 -4.084 1.00 91.50 100 ASP A N 1
ATOM 714 C CA . ASP A 1 100 ? 2.286 -12.419 -2.832 1.00 91.50 100 ASP A CA 1
ATOM 715 C C . ASP A 1 100 ? 2.093 -11.492 -1.623 1.00 91.50 100 ASP A C 1
ATOM 717 O O . ASP A 1 100 ? 1.245 -11.746 -0.762 1.00 91.50 100 ASP A O 1
ATOM 721 N N . GLN A 1 101 ? 2.804 -10.358 -1.588 1.00 91.00 101 GLN A N 1
ATOM 722 C CA . GLN A 1 101 ? 2.648 -9.366 -0.522 1.00 91.00 101 GLN A CA 1
ATOM 723 C C . GLN A 1 101 ? 1.268 -8.701 -0.516 1.00 91.00 101 GLN A C 1
ATOM 725 O O . GLN A 1 101 ? 0.664 -8.565 0.550 1.00 91.00 101 GLN A O 1
ATOM 730 N N . MET A 1 102 ? 0.734 -8.328 -1.683 1.00 93.38 102 MET A N 1
ATOM 731 C CA . MET A 1 102 ? -0.612 -7.758 -1.796 1.00 93.38 102 MET A CA 1
ATOM 732 C C . MET A 1 102 ? -1.672 -8.748 -1.307 1.00 93.38 102 MET A C 1
ATOM 734 O O . MET A 1 102 ? -2.580 -8.373 -0.563 1.00 93.38 102 MET A O 1
ATOM 738 N N . THR A 1 103 ? -1.520 -10.025 -1.662 1.00 93.88 103 THR A N 1
ATOM 739 C CA . THR A 1 103 ? -2.412 -11.097 -1.207 1.00 93.88 103 THR A CA 1
ATOM 740 C C . THR A 1 103 ? -2.362 -11.244 0.312 1.00 93.88 103 THR A C 1
ATOM 742 O O . THR A 1 103 ? -3.410 -11.275 0.956 1.00 93.88 103 THR A O 1
ATOM 745 N N . GLY A 1 104 ? -1.164 -11.256 0.904 1.00 92.88 104 GLY A N 1
ATOM 746 C CA . GLY A 1 104 ? -0.993 -11.290 2.358 1.00 92.88 104 GLY A CA 1
ATOM 747 C C . GLY A 1 104 ? -1.621 -10.083 3.061 1.00 92.88 104 GLY A C 1
ATOM 748 O O . GLY A 1 104 ? -2.352 -10.252 4.038 1.00 92.88 104 GLY A O 1
ATOM 749 N N . ALA A 1 105 ? -1.409 -8.874 2.533 1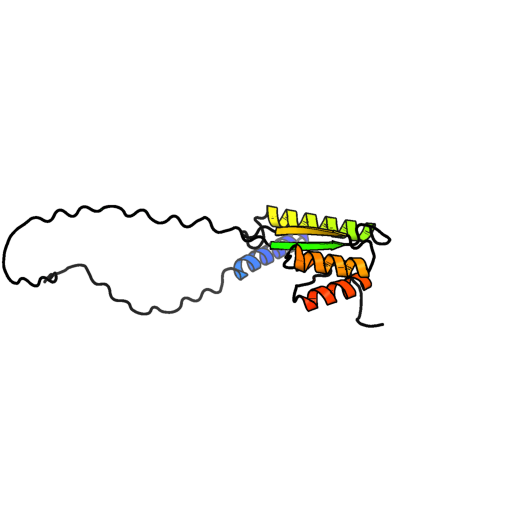.00 93.12 105 ALA A N 1
ATOM 750 C CA . ALA A 1 105 ? -2.003 -7.649 3.065 1.00 93.12 105 ALA A CA 1
ATOM 751 C C . ALA A 1 105 ? -3.537 -7.695 3.020 1.00 93.12 105 ALA A C 1
ATOM 753 O O . ALA A 1 105 ? -4.196 -7.367 4.007 1.00 93.12 105 ALA A O 1
ATOM 754 N N . ARG A 1 106 ? -4.114 -8.159 1.906 1.00 94.06 106 ARG A N 1
ATOM 755 C CA . ARG A 1 106 ? -5.562 -8.329 1.765 1.00 94.06 106 ARG A CA 1
ATOM 756 C C . ARG A 1 106 ? -6.121 -9.322 2.781 1.00 94.06 106 ARG A C 1
ATOM 758 O O . ARG A 1 106 ? -7.080 -8.987 3.466 1.00 94.06 106 ARG A O 1
ATOM 765 N N . ILE A 1 107 ? -5.515 -10.504 2.906 1.00 95.38 107 ILE A N 1
ATOM 766 C CA . ILE A 1 107 ? -5.954 -11.526 3.868 1.00 95.38 107 ILE A CA 1
ATOM 767 C C . ILE A 1 107 ? -5.911 -10.966 5.294 1.00 95.38 107 ILE A C 1
ATOM 769 O O . ILE A 1 107 ? -6.868 -11.130 6.045 1.00 95.38 107 ILE A O 1
ATOM 773 N N . ALA A 1 108 ? -4.844 -10.251 5.659 1.00 93.06 108 ALA A N 1
ATOM 774 C CA . ALA A 1 108 ? -4.731 -9.631 6.975 1.00 93.06 108 ALA A CA 1
ATOM 775 C C . ALA A 1 108 ? -5.834 -8.588 7.226 1.00 93.06 108 ALA A C 1
ATOM 777 O O . ALA A 1 108 ? -6.417 -8.556 8.310 1.00 93.06 108 ALA A O 1
ATOM 778 N N . ILE A 1 109 ? -6.156 -7.757 6.230 1.00 94.00 109 ILE A N 1
ATOM 779 C CA . ILE A 1 109 ? -7.246 -6.776 6.328 1.00 94.00 109 ILE A CA 1
ATOM 780 C C . ILE A 1 109 ? -8.601 -7.473 6.479 1.00 94.00 109 ILE A C 1
ATOM 782 O O . ILE A 1 109 ? -9.411 -7.055 7.310 1.00 94.00 109 ILE A O 1
ATOM 786 N N . ASP A 1 110 ? -8.843 -8.532 5.709 1.00 93.00 110 ASP A N 1
ATOM 787 C CA . ASP A 1 110 ? -10.083 -9.303 5.768 1.00 93.00 110 ASP A CA 1
ATOM 788 C C . ASP A 1 110 ? -10.245 -9.941 7.160 1.00 93.00 110 ASP A C 1
ATOM 790 O O . ASP A 1 110 ? -11.266 -9.720 7.809 1.00 93.00 110 ASP A O 1
ATOM 794 N N . MET A 1 111 ? -9.197 -10.575 7.700 1.00 93.62 111 MET A N 1
ATOM 795 C CA . MET A 1 111 ? -9.190 -11.126 9.064 1.00 93.62 111 MET A CA 1
ATOM 796 C C . MET A 1 111 ? -9.463 -10.064 10.141 1.00 93.62 111 MET A C 1
ATOM 798 O O . MET A 1 111 ? -10.237 -10.298 11.070 1.00 93.62 111 MET A O 1
ATOM 802 N N . VAL A 1 112 ? -8.845 -8.881 10.032 1.00 93.50 112 VAL A N 1
ATOM 803 C CA . VAL A 1 112 ? -9.077 -7.772 10.976 1.00 93.50 112 VAL A CA 1
ATOM 804 C C . VAL A 1 112 ? -10.525 -7.297 10.908 1.00 93.50 112 VAL A C 1
ATOM 806 O O . VAL A 1 112 ? -11.146 -7.045 11.941 1.00 93.50 112 VAL A O 1
ATOM 809 N N . ASN A 1 113 ? -11.080 -7.176 9.706 1.00 93.00 113 ASN A N 1
ATOM 810 C CA . ASN A 1 113 ? -12.461 -6.755 9.513 1.00 93.00 113 ASN A CA 1
ATOM 811 C C . ASN A 1 113 ? -13.466 -7.806 10.009 1.00 93.00 113 ASN A C 1
ATOM 813 O O . ASN A 1 113 ? -14.470 -7.432 10.617 1.00 93.00 113 ASN A O 1
ATOM 817 N N . GLU A 1 114 ? -13.193 -9.095 9.802 1.00 92.06 114 GLU A N 1
ATOM 818 C CA . GLU A 1 114 ? -13.995 -10.212 10.320 1.00 92.06 114 GLU A CA 1
ATOM 819 C C . GLU A 1 114 ? -13.991 -10.262 11.852 1.00 92.06 114 GLU A C 1
ATOM 821 O O . GLU A 1 114 ? -15.028 -10.516 12.464 1.00 92.06 114 GLU A O 1
ATOM 826 N N . ALA A 1 115 ? -12.868 -9.916 12.487 1.00 90.69 115 ALA A N 1
ATOM 827 C CA . ALA A 1 115 ? -12.747 -9.794 13.941 1.00 90.69 115 ALA A CA 1
ATOM 828 C C . ALA A 1 115 ? -13.452 -8.551 14.534 1.00 90.69 115 ALA A C 1
ATOM 830 O O . ALA A 1 115 ? -13.322 -8.273 15.727 1.00 90.69 115 ALA A O 1
ATOM 831 N N . GLY A 1 116 ? -14.205 -7.794 13.727 1.00 84.31 116 GLY A N 1
ATOM 832 C CA . GLY A 1 116 ? -14.936 -6.596 14.154 1.00 84.31 116 GLY A CA 1
ATOM 833 C C . GLY A 1 116 ? -14.228 -5.275 13.840 1.00 84.31 116 GLY A C 1
ATOM 834 O O . GLY A 1 116 ? -14.692 -4.215 14.264 1.00 84.31 116 GLY A O 1
ATOM 835 N N . GLY A 1 117 ? -13.135 -5.311 13.076 1.00 87.56 117 GLY A N 1
ATOM 836 C CA . GLY A 1 117 ? -12.354 -4.139 12.695 1.00 87.56 117 GLY A CA 1
ATOM 837 C C . GLY A 1 117 ? -11.366 -3.690 13.773 1.00 87.56 117 GLY A C 1
ATOM 838 O O . GLY A 1 117 ? -11.274 -4.244 14.871 1.00 87.56 117 GLY A O 1
ATOM 839 N N . VAL A 1 118 ? -10.608 -2.639 13.473 1.00 88.38 118 VAL A N 1
ATOM 840 C CA . VAL A 1 118 ? -9.604 -2.087 14.389 1.00 88.38 118 VAL A CA 1
ATOM 841 C C . VAL A 1 118 ? -10.300 -1.539 15.636 1.00 88.38 118 VAL A C 1
ATOM 843 O O . VAL A 1 118 ? -11.244 -0.744 15.546 1.00 88.38 118 VAL A O 1
ATOM 846 N N . LEU A 1 119 ? -9.839 -1.983 16.810 1.00 85.56 119 LEU A N 1
ATOM 847 C CA . LEU A 1 119 ? -10.443 -1.692 18.118 1.00 85.56 119 LEU A CA 1
ATOM 848 C C . LEU A 1 119 ? -11.935 -2.084 18.211 1.00 85.56 119 LEU A C 1
ATOM 850 O O . LEU A 1 119 ? -12.675 -1.484 18.988 1.00 85.56 119 LEU A O 1
ATOM 854 N N . GLY A 1 120 ? -12.395 -3.037 17.388 1.00 80.44 120 GLY A N 1
ATOM 855 C CA . GLY A 1 120 ? -13.790 -3.492 17.354 1.00 80.44 120 GLY A CA 1
ATOM 856 C C . GLY A 1 120 ? -14.791 -2.448 16.844 1.00 80.44 120 GLY A C 1
ATOM 857 O O . GLY A 1 120 ? -15.993 -2.586 17.071 1.00 80.44 120 GLY A O 1
ATOM 858 N N . ARG A 1 121 ? -14.312 -1.364 16.216 1.00 81.81 121 ARG A N 1
ATOM 859 C CA . ARG A 1 121 ? -15.154 -0.223 15.811 1.00 81.81 121 ARG A CA 1
ATOM 860 C C . ARG A 1 121 ? -14.849 0.342 14.428 1.00 81.81 121 ARG A C 1
ATOM 862 O O . ARG A 1 121 ? -15.761 0.856 13.782 1.00 81.81 121 ARG A O 1
ATOM 869 N N . TYR A 1 122 ? -13.600 0.272 13.972 1.00 88.12 122 TYR A N 1
ATOM 870 C CA . TYR A 1 122 ? -13.183 0.898 12.719 1.00 88.12 122 TYR A CA 1
ATOM 871 C C . TYR A 1 122 ? -12.976 -0.142 11.628 1.00 88.12 122 TYR A C 1
ATOM 873 O O . TYR A 1 122 ? -12.117 -1.016 11.741 1.00 88.12 122 TYR A O 1
ATOM 881 N N . LYS A 1 123 ? -13.751 -0.029 10.549 1.00 90.44 123 LYS A N 1
ATOM 882 C CA . LYS A 1 123 ? -13.571 -0.878 9.373 1.00 90.44 123 LYS A CA 1
ATOM 883 C C . LYS A 1 123 ? -12.366 -0.392 8.574 1.00 90.44 123 LYS A C 1
ATOM 885 O O . LYS A 1 123 ? -12.236 0.808 8.329 1.00 90.44 123 LYS A O 1
ATOM 890 N N . VAL A 1 124 ? -11.528 -1.329 8.153 1.00 94.06 124 VAL A N 1
ATOM 891 C CA . VAL A 1 124 ? -10.397 -1.072 7.268 1.00 94.06 124 VAL A CA 1
ATOM 892 C C . VAL A 1 124 ? -10.850 -1.245 5.822 1.00 94.06 124 VAL A C 1
ATOM 894 O O . VAL A 1 124 ? -11.428 -2.266 5.451 1.00 94.06 124 VAL A O 1
ATOM 897 N N . GLU A 1 125 ? -10.589 -0.239 5.007 1.00 94.56 125 GLU A N 1
ATOM 898 C CA . GLU A 1 125 ? -10.736 -0.260 3.558 1.00 94.56 125 GLU A CA 1
ATOM 899 C C . GLU A 1 125 ? -9.370 -0.043 2.928 1.00 94.56 125 GLU A C 1
ATOM 901 O O . GLU A 1 125 ? -8.474 0.531 3.546 1.00 94.56 125 GLU A O 1
ATOM 906 N N . TYR A 1 126 ? -9.204 -0.490 1.691 1.00 95.31 126 TYR A N 1
ATOM 907 C CA . TYR A 1 126 ? -7.949 -0.314 0.987 1.00 95.31 126 TYR A CA 1
ATOM 908 C C . TYR A 1 126 ? -8.165 0.051 -0.476 1.00 95.31 126 TYR A C 1
ATOM 910 O O . TYR A 1 126 ? -9.173 -0.312 -1.083 1.00 95.31 126 TYR A O 1
ATOM 918 N N . VAL A 1 127 ? -7.195 0.765 -1.037 1.00 97.25 127 VAL A N 1
ATOM 919 C CA . VAL A 1 127 ? -7.090 1.050 -2.467 1.00 97.25 127 VAL A CA 1
ATOM 920 C C . VAL A 1 127 ? -5.783 0.471 -2.966 1.00 97.25 127 VAL A C 1
ATOM 922 O O . VAL A 1 127 ? -4.731 0.729 -2.391 1.00 97.25 127 VAL A O 1
ATOM 925 N N . ILE A 1 128 ? -5.863 -0.311 -4.034 1.00 96.50 128 ILE A N 1
ATOM 926 C CA . ILE A 1 128 ? -4.698 -0.924 -4.664 1.00 96.50 128 ILE A CA 1
ATOM 927 C C . ILE A 1 128 ? -4.116 0.045 -5.696 1.00 96.50 128 ILE A C 1
ATOM 929 O O . ILE A 1 128 ? -4.859 0.669 -6.457 1.00 96.50 128 ILE A O 1
ATOM 933 N N . ALA A 1 129 ? -2.791 0.133 -5.743 1.00 96.75 129 ALA A N 1
ATOM 934 C CA . ALA A 1 129 ? -2.045 0.792 -6.800 1.00 96.75 129 ALA A CA 1
ATOM 935 C C . ALA A 1 129 ? -0.894 -0.101 -7.282 1.00 96.75 129 ALA A C 1
ATOM 937 O O . ALA A 1 129 ? -0.151 -0.665 -6.476 1.00 96.75 129 ALA A O 1
ATOM 938 N N . ASP A 1 130 ? -0.757 -0.217 -8.603 1.00 96.75 130 ASP A N 1
ATOM 939 C CA . ASP A 1 130 ? 0.325 -0.962 -9.246 1.00 96.75 130 ASP A CA 1
ATOM 940 C C . ASP A 1 130 ? 1.453 -0.009 -9.642 1.00 96.75 130 ASP A C 1
ATOM 942 O O . ASP A 1 130 ? 1.272 0.839 -10.519 1.00 96.75 130 ASP A O 1
ATOM 946 N N . CYS A 1 131 ? 2.626 -0.169 -9.030 1.00 94.75 131 CYS A N 1
ATOM 947 C CA . CYS A 1 131 ? 3.804 0.625 -9.373 1.00 94.75 131 CYS A CA 1
ATOM 948 C C . CYS A 1 131 ? 4.619 0.053 -10.543 1.00 94.75 131 CYS A C 1
ATOM 950 O O . CYS A 1 131 ? 5.624 0.641 -10.929 1.00 94.75 131 CYS A O 1
ATOM 952 N N . LYS A 1 132 ? 4.209 -1.080 -11.129 1.00 95.31 132 LYS A N 1
ATOM 953 C CA . LYS A 1 132 ? 4.778 -1.659 -12.360 1.00 95.31 132 LYS A CA 1
A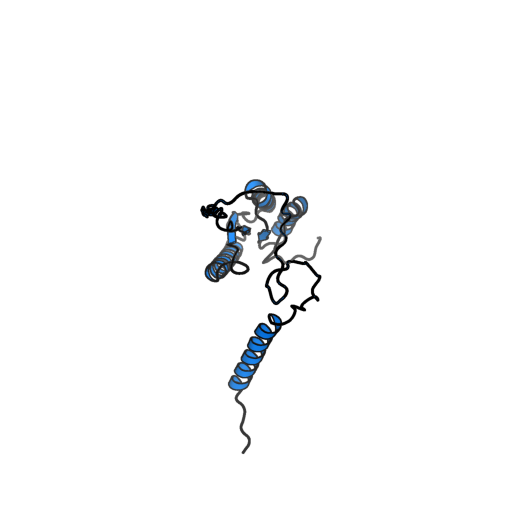TOM 954 C C . LYS A 1 132 ? 6.275 -1.968 -12.310 1.00 95.31 132 LYS A C 1
ATOM 956 O O . LYS A 1 132 ? 6.920 -2.079 -13.350 1.00 95.31 132 LYS A O 1
ATOM 961 N N . SER A 1 133 ? 6.829 -2.122 -11.107 1.00 92.38 133 SER A N 1
ATOM 962 C CA . SER A 1 133 ? 8.277 -2.225 -10.884 1.00 92.38 133 SER A CA 1
ATOM 963 C C . SER A 1 133 ? 9.064 -0.998 -11.381 1.00 92.38 133 SER A C 1
ATOM 965 O O . SER A 1 133 ? 10.242 -1.117 -11.707 1.00 92.38 133 SER A O 1
ATOM 967 N N . ASP A 1 134 ? 8.421 0.171 -11.443 1.00 95.88 134 ASP A N 1
ATOM 968 C CA . ASP A 1 134 ? 8.997 1.425 -11.923 1.00 95.88 134 ASP A CA 1
ATOM 969 C C . ASP A 1 134 ? 8.984 2.503 -10.828 1.00 95.88 134 ASP A C 1
ATOM 971 O O . ASP A 1 134 ? 7.984 2.723 -10.140 1.00 95.88 134 ASP A O 1
ATOM 975 N N . VAL A 1 135 ? 10.119 3.184 -10.669 1.00 95.06 135 VAL A N 1
ATOM 976 C CA . VAL A 1 135 ? 10.357 4.159 -9.594 1.00 95.06 135 VAL A CA 1
ATOM 977 C C . VAL A 1 135 ? 9.502 5.417 -9.758 1.00 95.06 135 VAL A C 1
ATOM 979 O O . VAL A 1 135 ? 8.932 5.911 -8.784 1.00 95.06 135 VAL A O 1
ATOM 982 N N . ALA A 1 136 ? 9.366 5.926 -10.984 1.00 96.38 136 ALA A N 1
ATOM 983 C CA . ALA A 1 136 ? 8.579 7.127 -11.248 1.00 96.38 136 ALA A CA 1
ATOM 984 C C . ALA A 1 136 ? 7.078 6.849 -11.087 1.00 96.38 136 ALA A C 1
ATOM 986 O O . ALA A 1 136 ? 6.335 7.675 -10.543 1.00 96.38 136 ALA A O 1
ATOM 987 N N . VAL A 1 137 ? 6.632 5.663 -11.510 1.00 9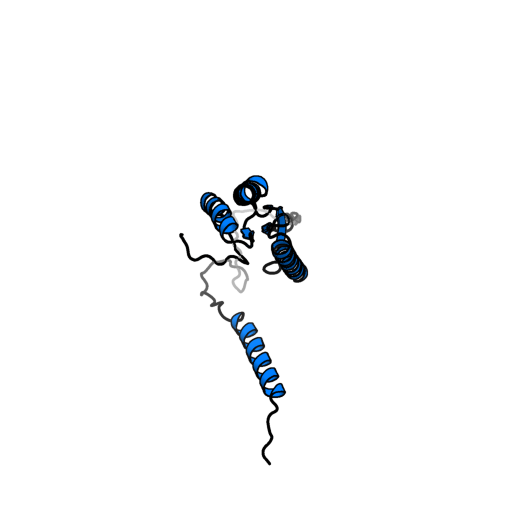7.12 137 VAL A N 1
ATOM 988 C CA . VAL A 1 137 ? 5.249 5.218 -11.305 1.00 97.12 137 VAL A CA 1
ATOM 989 C C . VAL A 1 137 ? 4.958 5.029 -9.814 1.00 97.12 137 VAL A C 1
ATOM 991 O O . VAL A 1 137 ? 3.899 5.459 -9.365 1.00 97.12 137 VAL A O 1
ATOM 994 N N . ALA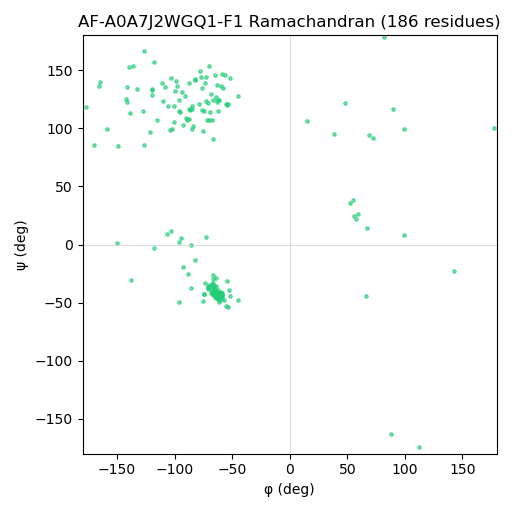 A 1 138 ? 5.885 4.473 -9.024 1.00 96.19 138 ALA A N 1
ATOM 995 C CA . ALA A 1 138 ? 5.713 4.333 -7.574 1.00 96.19 138 ALA A CA 1
ATOM 996 C C . ALA A 1 138 ? 5.462 5.680 -6.877 1.00 96.19 138 ALA A C 1
ATOM 998 O O . ALA A 1 138 ? 4.498 5.802 -6.122 1.00 96.19 138 ALA A O 1
ATOM 999 N N . ALA A 1 139 ? 6.271 6.702 -7.173 1.00 96.94 139 ALA A N 1
ATOM 1000 C CA . ALA A 1 139 ? 6.082 8.046 -6.624 1.00 96.94 139 ALA A CA 1
ATOM 1001 C C . ALA A 1 139 ? 4.733 8.661 -7.043 1.00 96.94 139 ALA A C 1
ATOM 1003 O O . ALA A 1 139 ? 4.004 9.204 -6.212 1.00 96.94 139 ALA A O 1
ATOM 1004 N N . THR A 1 140 ? 4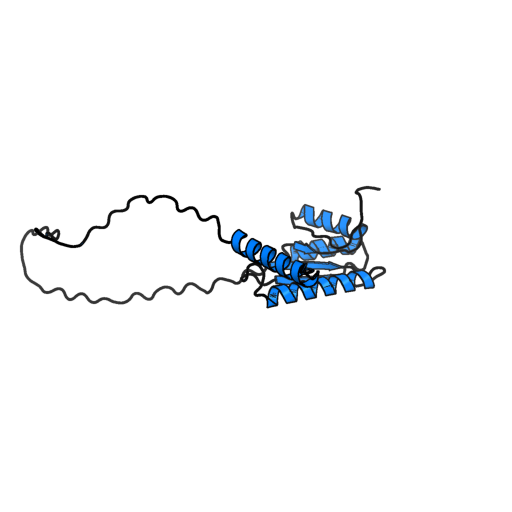.371 8.524 -8.322 1.00 98.00 140 THR A N 1
ATOM 1005 C CA . THR A 1 140 ? 3.115 9.062 -8.872 1.00 98.00 140 THR A CA 1
ATOM 1006 C C . THR A 1 140 ? 1.889 8.406 -8.235 1.00 98.00 140 THR A C 1
ATOM 1008 O O . THR A 1 140 ? 0.941 9.084 -7.834 1.00 98.00 140 THR A O 1
ATOM 1011 N N . GLU A 1 141 ? 1.895 7.080 -8.106 1.00 97.88 141 GLU A N 1
ATOM 1012 C CA . GLU A 1 141 ? 0.796 6.342 -7.489 1.00 97.88 141 GLU A CA 1
ATOM 1013 C C . GLU A 1 141 ? 0.714 6.590 -5.979 1.00 97.88 141 GLU A C 1
ATOM 1015 O O . GLU A 1 141 ? -0.391 6.727 -5.452 1.00 97.88 141 GLU A O 1
ATOM 1020 N N . ALA A 1 142 ? 1.848 6.733 -5.284 1.00 97.44 142 ALA A N 1
ATOM 1021 C CA . ALA A 1 142 ? 1.865 7.162 -3.887 1.00 97.44 142 ALA A CA 1
ATOM 1022 C C . ALA A 1 142 ? 1.208 8.543 -3.726 1.00 97.44 142 ALA A C 1
ATOM 1024 O O . ALA A 1 142 ? 0.332 8.721 -2.876 1.00 97.44 142 ALA A O 1
ATOM 1025 N N . GLU A 1 143 ? 1.549 9.505 -4.588 1.00 97.75 143 GLU A N 1
ATOM 1026 C CA . GLU A 1 143 ? 0.940 10.835 -4.573 1.00 97.75 143 GLU A CA 1
ATOM 1027 C C . GLU A 1 143 ? -0.564 10.763 -4.841 1.00 97.75 143 GLU A C 1
ATOM 1029 O O . GLU A 1 143 ? -1.343 11.395 -4.125 1.00 97.75 143 GLU A O 1
ATOM 1034 N N . ARG A 1 144 ? -1.009 9.951 -5.807 1.00 98.00 144 ARG A N 1
ATOM 1035 C CA . ARG A 1 144 ? -2.436 9.747 -6.095 1.00 98.00 144 ARG A CA 1
ATOM 1036 C C . ARG A 1 144 ? -3.176 9.139 -4.902 1.00 98.00 144 ARG A C 1
ATOM 1038 O O . ARG A 1 144 ? -4.247 9.631 -4.539 1.00 98.00 144 ARG A O 1
ATOM 1045 N N . LEU A 1 145 ? -2.619 8.105 -4.272 1.00 97.75 145 LEU A N 1
ATOM 1046 C CA . LEU A 1 145 ? -3.210 7.465 -3.093 1.00 97.75 145 LEU A CA 1
ATOM 1047 C C . LEU A 1 145 ? -3.387 8.474 -1.947 1.00 97.75 145 LEU A C 1
ATOM 1049 O O . LEU A 1 145 ? -4.436 8.529 -1.302 1.00 97.75 145 LEU A O 1
ATOM 1053 N N . ILE A 1 146 ? -2.395 9.327 -1.716 1.00 97.62 146 ILE A N 1
ATOM 1054 C CA . ILE A 1 146 ? -2.440 10.309 -0.630 1.00 97.62 146 ILE A CA 1
ATOM 1055 C C . ILE A 1 146 ? -3.378 11.474 -0.970 1.00 97.62 146 ILE A C 1
ATOM 1057 O O . ILE A 1 146 ? -4.232 11.865 -0.172 1.00 97.62 146 ILE A O 1
ATOM 1061 N N . THR A 1 147 ? -3.242 12.050 -2.162 1.00 97.19 147 THR A N 1
ATOM 1062 C CA . THR A 1 147 ? -3.894 13.320 -2.509 1.00 97.19 147 THR A CA 1
ATOM 1063 C C . THR A 1 147 ? -5.314 13.145 -3.026 1.00 97.19 147 THR A C 1
ATOM 1065 O O . THR A 1 147 ? -6.173 13.956 -2.674 1.00 97.19 147 THR A O 1
ATOM 1068 N N . MET A 1 148 ? -5.581 12.099 -3.806 1.00 97.06 148 MET A N 1
ATOM 1069 C CA . MET A 1 148 ? -6.887 11.852 -4.423 1.00 97.06 148 MET A CA 1
ATOM 1070 C C . MET A 1 148 ? -7.698 10.881 -3.575 1.00 97.06 148 MET A C 1
ATOM 1072 O O . MET A 1 148 ? -8.838 11.167 -3.218 1.00 97.06 148 MET A O 1
ATOM 1076 N N . GLU A 1 149 ? -7.092 9.756 -3.191 1.00 96.00 149 GLU A N 1
ATOM 1077 C CA . GLU A 1 149 ? -7.791 8.715 -2.434 1.00 96.00 149 GLU A CA 1
ATOM 1078 C C . GLU A 1 149 ? -7.862 9.005 -0.934 1.00 96.00 149 GLU A C 1
ATOM 1080 O O . GLU A 1 149 ? -8.667 8.374 -0.245 1.00 96.00 149 GLU A O 1
ATOM 1085 N N . LYS A 1 150 ? -7.078 9.974 -0.439 1.00 95.25 150 LYS A N 1
ATOM 1086 C CA . LYS A 1 150 ? -7.043 10.406 0.968 1.00 95.25 150 LYS A CA 1
ATOM 1087 C C . LYS A 1 150 ? -6.766 9.254 1.938 1.00 95.25 150 LYS A C 1
ATOM 1089 O O . LYS A 1 150 ? -7.362 9.189 3.017 1.00 95.25 150 LYS A O 1
ATOM 1094 N N . VAL A 1 151 ? -5.886 8.330 1.550 1.00 96.38 151 VAL A N 1
ATOM 1095 C CA . VAL A 1 151 ? -5.469 7.230 2.432 1.00 96.38 151 VAL A CA 1
ATOM 1096 C C . VAL A 1 151 ? -4.707 7.779 3.638 1.00 96.38 151 VAL A C 1
ATOM 1098 O O . VAL A 1 151 ? -3.999 8.777 3.528 1.00 96.38 151 VAL A O 1
ATOM 1101 N N . GLN A 1 152 ? -4.856 7.142 4.800 1.00 94.62 152 GLN A N 1
ATOM 1102 C CA . GLN A 1 152 ? -4.148 7.562 6.017 1.00 94.62 152 GLN A CA 1
ATOM 1103 C C . GLN A 1 152 ? -2.768 6.914 6.152 1.00 94.62 152 GLN A C 1
ATOM 1105 O O . GLN A 1 152 ? -1.896 7.460 6.824 1.00 94.62 152 GLN A O 1
ATOM 1110 N N . VAL A 1 153 ? -2.579 5.749 5.531 1.00 95.19 153 VAL A N 1
ATOM 1111 C CA . VAL A 1 153 ? -1.319 5.002 5.533 1.00 95.19 153 VAL A CA 1
ATOM 1112 C C . VAL A 1 153 ? -1.127 4.391 4.153 1.00 95.19 153 VAL A C 1
ATOM 1114 O O . VAL A 1 153 ? -2.070 3.819 3.601 1.00 95.19 153 VAL A O 1
ATOM 1117 N N . VAL A 1 154 ? 0.083 4.492 3.613 1.00 96.38 154 VAL A N 1
ATOM 1118 C CA . VAL A 1 154 ? 0.512 3.740 2.429 1.00 96.38 154 VAL A CA 1
ATOM 1119 C C . VAL A 1 154 ? 1.341 2.549 2.899 1.00 96.38 154 VAL A C 1
ATOM 1121 O O . VAL A 1 154 ? 2.212 2.698 3.751 1.00 96.38 154 VAL A O 1
ATOM 1124 N N . ILE A 1 155 ? 1.047 1.367 2.372 1.00 94.94 155 ILE A N 1
ATOM 112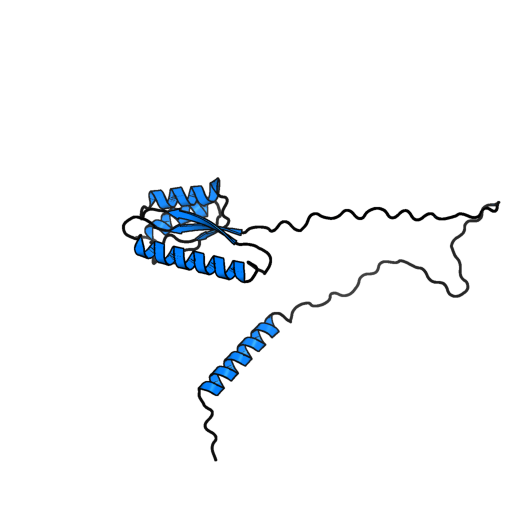5 C CA . ILE A 1 155 ? 1.723 0.110 2.671 1.00 94.94 155 ILE A CA 1
ATOM 1126 C C . ILE A 1 155 ? 2.327 -0.428 1.377 1.00 94.94 155 ILE A C 1
ATOM 1128 O O . ILE A 1 155 ? 1.616 -0.534 0.375 1.00 94.94 155 ILE A O 1
ATOM 1132 N N . GLY A 1 156 ? 3.592 -0.843 1.429 1.00 84.44 156 GLY A N 1
ATOM 1133 C CA . GLY A 1 156 ? 4.212 -1.642 0.373 1.00 84.44 156 GLY A CA 1
ATOM 1134 C C . GLY A 1 156 ? 5.310 -0.952 -0.419 1.00 84.44 156 GLY A C 1
ATOM 1135 O O . GLY A 1 156 ? 5.731 0.139 -0.080 1.00 84.44 156 GLY A O 1
ATOM 1136 N N . SER A 1 157 ? 5.757 -1.668 -1.450 1.00 80.19 157 SER A N 1
ATOM 1137 C CA . SER A 1 157 ? 6.595 -1.322 -2.614 1.00 80.19 157 SER A CA 1
ATOM 1138 C C . SER A 1 157 ? 7.522 -2.492 -2.944 1.00 80.19 157 SER A C 1
ATOM 1140 O O . SER A 1 157 ? 7.916 -2.648 -4.097 1.00 80.19 157 SER A O 1
ATOM 1142 N N . TYR A 1 158 ? 7.786 -3.361 -1.957 1.00 82.25 158 TYR A N 1
ATOM 1143 C CA . TYR A 1 158 ? 8.636 -4.554 -2.010 1.00 82.25 158 TYR A CA 1
ATOM 1144 C C . TYR A 1 158 ? 10.123 -4.248 -2.221 1.00 82.25 158 TYR A C 1
ATOM 1146 O O . TYR A 1 158 ? 10.975 -4.844 -1.570 1.00 82.25 158 TYR A O 1
ATOM 1154 N N . ALA A 1 159 ? 10.453 -3.336 -3.131 1.00 84.69 159 ALA A N 1
ATOM 1155 C CA . ALA A 1 159 ? 11.814 -3.063 -3.550 1.00 84.69 159 ALA A CA 1
ATOM 1156 C C . ALA A 1 159 ? 12.305 -1.709 -3.029 1.00 84.69 159 ALA A C 1
ATOM 1158 O O . ALA A 1 159 ? 11.644 -0.684 -3.179 1.00 84.69 159 ALA A O 1
ATOM 1159 N N . SER A 1 160 ? 13.533 -1.699 -2.516 1.00 90.19 160 SER A N 1
ATOM 1160 C CA . SER A 1 160 ? 14.241 -0.514 -2.020 1.00 90.19 160 SER A CA 1
ATOM 1161 C C . SER A 1 160 ? 14.164 0.736 -2.912 1.00 90.19 160 SER A C 1
ATOM 1163 O O . SER A 1 160 ? 13.841 1.799 -2.385 1.00 90.19 160 SER A O 1
ATOM 1165 N N . PRO A 1 161 ? 14.395 0.674 -4.242 1.00 89.81 161 PRO A N 1
ATOM 1166 C CA . PRO A 1 161 ? 14.305 1.876 -5.075 1.00 89.81 161 PRO A CA 1
ATOM 1167 C C . PRO A 1 161 ? 12.877 2.434 -5.178 1.00 89.81 161 PRO A C 1
ATOM 1169 O O . PRO A 1 161 ? 12.700 3.640 -5.323 1.00 89.81 161 PRO A O 1
ATOM 1172 N N . LEU A 1 162 ? 11.857 1.575 -5.083 1.00 92.06 162 LEU A N 1
ATOM 1173 C CA . LEU A 1 162 ? 10.456 1.994 -5.097 1.00 92.06 162 LEU A CA 1
ATOM 1174 C C . LEU A 1 162 ? 10.069 2.636 -3.762 1.00 92.06 162 LEU A C 1
ATOM 1176 O O . LEU A 1 162 ? 9.422 3.683 -3.761 1.00 92.06 162 LEU A O 1
ATOM 1180 N N . LEU A 1 163 ? 10.517 2.039 -2.650 1.00 92.50 163 LEU A N 1
ATOM 1181 C CA . LEU A 1 163 ? 10.356 2.586 -1.305 1.00 92.50 163 LEU A CA 1
ATOM 1182 C C . LEU A 1 163 ? 10.899 4.010 -1.236 1.00 92.50 163 LEU A C 1
ATOM 1184 O O . LEU A 1 163 ? 10.184 4.900 -0.790 1.00 92.50 163 LEU A O 1
ATOM 1188 N N . LEU A 1 164 ? 12.151 4.229 -1.649 1.00 92.88 164 LEU A N 1
ATOM 1189 C CA . LEU A 1 164 ? 12.800 5.534 -1.508 1.00 92.88 164 LEU A CA 1
ATOM 1190 C C . LEU A 1 164 ? 11.960 6.627 -2.178 1.00 92.88 164 LEU A C 1
ATOM 1192 O O . LEU A 1 164 ? 11.529 7.561 -1.506 1.00 92.88 164 LEU A O 1
ATOM 1196 N N . ALA A 1 165 ? 11.595 6.435 -3.446 1.00 93.94 165 ALA A N 1
ATOM 1197 C CA . ALA A 1 165 ? 10.800 7.414 -4.180 1.00 93.94 165 ALA A CA 1
ATOM 1198 C C . ALA A 1 165 ? 9.385 7.612 -3.604 1.00 93.94 165 ALA A C 1
ATOM 1200 O O . ALA A 1 165 ? 8.897 8.738 -3.512 1.00 93.94 165 ALA A O 1
ATOM 1201 N N . ALA A 1 166 ? 8.705 6.539 -3.195 1.00 94.94 166 ALA A N 1
ATOM 1202 C CA . ALA A 1 166 ? 7.352 6.634 -2.650 1.00 94.94 166 ALA A CA 1
ATOM 1203 C C . ALA A 1 166 ? 7.322 7.220 -1.222 1.00 94.94 166 ALA A C 1
ATOM 1205 O O . ALA A 1 166 ? 6.394 7.951 -0.865 1.00 94.94 166 ALA A O 1
ATOM 1206 N N . SER A 1 167 ? 8.348 6.945 -0.414 1.00 94.69 167 SER A N 1
ATOM 1207 C CA . SER A 1 167 ? 8.482 7.465 0.950 1.00 94.69 167 SER A CA 1
ATOM 1208 C C . SER A 1 167 ? 8.786 8.962 0.983 1.00 94.69 167 SER A C 1
ATOM 1210 O O . SER A 1 167 ? 8.206 9.658 1.812 1.00 94.69 167 SER A O 1
ATOM 1212 N N . GLU A 1 168 ? 9.576 9.488 0.039 1.00 95.31 168 GLU A N 1
ATOM 1213 C CA . GLU A 1 168 ? 9.803 10.935 -0.113 1.00 95.31 168 GLU A CA 1
ATOM 1214 C C . GLU A 1 168 ? 8.486 11.685 -0.368 1.00 95.31 168 GLU A C 1
ATOM 1216 O O . GLU A 1 168 ? 8.208 12.738 0.216 1.00 95.31 168 GLU A O 1
ATOM 1221 N N . VAL A 1 169 ? 7.618 11.112 -1.207 1.00 96.75 169 VAL A N 1
ATOM 1222 C CA . VAL A 1 169 ? 6.276 11.652 -1.455 1.00 96.75 169 VAL A CA 1
ATOM 1223 C C . VAL A 1 169 ? 5.430 11.593 -0.183 1.00 96.75 169 VAL A C 1
ATOM 1225 O O . VAL A 1 169 ? 4.768 12.572 0.169 1.00 96.75 169 VAL A O 1
ATOM 1228 N N . ALA A 1 170 ? 5.448 10.469 0.532 1.00 96.56 170 ALA A N 1
ATOM 1229 C CA . ALA A 1 170 ? 4.705 10.329 1.778 1.00 96.56 170 ALA A CA 1
ATOM 1230 C C . ALA A 1 170 ? 5.177 11.323 2.852 1.00 96.56 170 ALA A C 1
ATOM 1232 O O . ALA A 1 170 ? 4.337 11.934 3.518 1.00 96.56 170 ALA A O 1
ATOM 1233 N N . GLU A 1 171 ? 6.485 11.568 2.957 1.00 96.50 171 GLU A N 1
ATOM 1234 C CA . GLU A 1 171 ? 7.077 12.565 3.852 1.00 96.50 171 GLU A CA 1
ATOM 1235 C C . GLU A 1 171 ? 6.585 13.978 3.523 1.00 96.50 171 GLU A C 1
ATOM 1237 O O . GLU A 1 171 ? 6.093 14.683 4.411 1.00 96.50 171 GLU A O 1
ATOM 1242 N N . LYS A 1 172 ? 6.609 14.369 2.240 1.00 97.06 172 LYS A N 1
ATOM 1243 C CA . LYS A 1 172 ? 6.091 15.667 1.768 1.00 97.06 172 LYS A CA 1
ATOM 1244 C C . LYS A 1 172 ? 4.652 15.913 2.227 1.00 97.06 172 LYS A C 1
ATOM 1246 O O . LYS A 1 172 ? 4.305 17.033 2.609 1.00 97.06 172 LYS A O 1
ATOM 1251 N N . TYR A 1 173 ? 3.817 14.876 2.214 1.00 97.19 173 TYR A N 1
ATOM 1252 C CA . TYR A 1 173 ? 2.416 14.950 2.632 1.00 97.19 173 TYR A CA 1
ATOM 1253 C C . TYR A 1 173 ? 2.171 14.552 4.093 1.00 97.19 173 TYR A C 1
ATOM 1255 O O . TYR A 1 173 ? 1.016 14.499 4.518 1.00 97.19 173 TYR A O 1
ATOM 1263 N N . LYS A 1 174 ? 3.228 14.293 4.875 1.00 96.50 174 LYS A N 1
ATOM 1264 C CA . LYS A 1 174 ? 3.157 13.849 6.278 1.00 96.50 174 LYS A CA 1
ATOM 1265 C C . LYS A 1 174 ? 2.263 12.620 6.473 1.00 96.50 174 LYS A C 1
ATOM 1267 O O . LYS A 1 174 ? 1.545 12.514 7.466 1.00 96.50 174 LYS A O 1
ATOM 1272 N N . THR A 1 175 ? 2.275 11.713 5.502 1.00 96.06 175 THR A N 1
ATOM 1273 C CA . THR A 1 175 ? 1.516 10.461 5.536 1.00 96.06 175 THR A CA 1
ATOM 1274 C C . THR A 1 175 ? 2.429 9.325 5.971 1.00 96.06 175 THR A C 1
ATOM 1276 O O . THR A 1 175 ? 3.589 9.268 5.574 1.00 96.06 175 THR A O 1
ATOM 1279 N N . ILE A 1 176 ? 1.913 8.415 6.798 1.00 95.38 176 ILE A N 1
ATOM 1280 C CA . ILE A 1 176 ? 2.688 7.257 7.246 1.00 95.38 176 ILE A CA 1
ATOM 1281 C C . ILE A 1 176 ? 2.924 6.331 6.053 1.00 95.38 176 ILE A C 1
ATOM 1283 O O . ILE A 1 176 ? 1.977 5.937 5.366 1.00 95.38 176 ILE A O 1
ATOM 1287 N N . TYR A 1 177 ? 4.185 5.960 5.859 1.00 93.88 177 TYR A N 1
ATOM 1288 C CA . TYR A 1 177 ? 4.601 4.946 4.906 1.00 93.88 177 TYR A CA 1
ATOM 1289 C C . TYR A 1 177 ? 5.093 3.711 5.658 1.00 93.88 177 TYR A C 1
ATOM 1291 O O . TYR A 1 177 ? 5.999 3.806 6.485 1.00 93.88 177 TYR A O 1
ATOM 1299 N N . TRP A 1 178 ? 4.494 2.556 5.387 1.00 92.94 178 TRP A N 1
ATOM 1300 C CA . TRP A 1 178 ? 4.873 1.281 5.981 1.00 92.94 178 TRP A CA 1
ATOM 1301 C C . TRP A 1 178 ? 5.406 0.349 4.894 1.00 92.94 178 TRP A C 1
ATOM 1303 O O . TRP A 1 178 ? 4.650 -0.243 4.124 1.00 92.94 178 TRP A O 1
ATOM 1313 N N . GLU A 1 179 ? 6.719 0.135 4.892 1.00 91.12 179 GLU A N 1
ATOM 1314 C CA . GLU A 1 179 ? 7.349 -0.851 4.015 1.00 91.12 179 GLU A CA 1
ATOM 1315 C C . GLU A 1 179 ? 7.276 -2.282 4.565 1.00 91.12 179 GLU A C 1
ATOM 1317 O O . GLU A 1 179 ? 7.475 -2.515 5.757 1.00 91.12 179 GLU A O 1
ATOM 1322 N N . VAL A 1 180 ? 7.054 -3.258 3.683 1.00 81.75 180 VAL A N 1
ATOM 1323 C CA . VAL A 1 180 ? 6.940 -4.678 4.059 1.00 81.75 180 VAL A CA 1
ATOM 1324 C C . VAL A 1 180 ? 8.012 -5.578 3.438 1.00 81.75 180 VAL A C 1
ATOM 1326 O O . VAL A 1 180 ? 8.030 -6.767 3.752 1.00 81.75 180 VAL A O 1
ATOM 1329 N N . GLY A 1 181 ? 8.907 -5.067 2.578 1.00 73.81 181 GLY A N 1
ATOM 1330 C CA . GLY A 1 181 ? 9.916 -5.912 1.921 1.00 73.81 181 GLY A CA 1
ATOM 1331 C C . GLY A 1 181 ? 11.265 -5.294 1.543 1.00 73.81 181 GLY A C 1
ATOM 1332 O O . GLY A 1 181 ? 12.084 -6.020 0.988 1.00 73.81 181 GLY A O 1
ATOM 1333 N N . ALA A 1 182 ? 11.541 -4.018 1.827 1.00 70.81 182 ALA A N 1
ATOM 1334 C CA . ALA A 1 182 ? 12.787 -3.396 1.373 1.00 70.81 182 ALA A CA 1
ATOM 1335 C C . ALA A 1 182 ? 13.992 -3.704 2.276 1.00 70.81 182 ALA A C 1
ATOM 1337 O O . ALA A 1 182 ? 13.903 -3.695 3.504 1.00 70.81 182 ALA A O 1
ATOM 1338 N N . ILE A 1 183 ? 15.148 -3.891 1.641 1.00 70.19 183 ILE A N 1
ATOM 1339 C CA . ILE A 1 183 ? 16.449 -4.027 2.295 1.00 70.19 183 ILE A CA 1
ATOM 1340 C C . ILE A 1 183 ? 17.314 -2.908 1.728 1.00 70.19 183 ILE A C 1
ATOM 1342 O O . ILE A 1 183 ? 17.831 -3.006 0.616 1.00 70.19 183 ILE A O 1
ATOM 1346 N N . THR A 1 184 ? 17.393 -1.796 2.448 1.00 62.56 184 THR A N 1
ATOM 1347 C CA . THR A 1 184 ? 18.312 -0.706 2.124 1.00 62.56 184 THR A CA 1
ATOM 1348 C C . THR A 1 184 ? 18.861 -0.155 3.424 1.00 62.56 184 THR A C 1
ATOM 1350 O O . THR A 1 184 ? 18.111 0.240 4.315 1.00 62.56 184 THR A O 1
ATOM 1353 N N . ASP A 1 185 ? 20.179 -0.163 3.555 1.00 59.19 185 ASP A N 1
ATOM 1354 C CA . ASP A 1 185 ? 20.874 0.878 4.284 1.00 59.19 185 ASP A CA 1
ATOM 1355 C C . ASP A 1 185 ? 20.852 2.127 3.396 1.00 59.19 185 ASP A C 1
ATOM 1357 O O . ASP A 1 185 ? 20.881 2.057 2.168 1.00 59.19 185 ASP A O 1
ATOM 1361 N N . SER A 1 186 ? 20.629 3.288 3.988 1.00 50.31 186 SER A N 1
ATOM 1362 C CA . SER A 1 186 ? 20.529 4.526 3.221 1.00 50.31 186 SER A CA 1
ATOM 1363 C C . SER A 1 186 ? 21.850 4.851 2.508 1.00 50.31 186 SER A C 1
ATOM 1365 O O . SER A 1 186 ? 22.896 4.827 3.152 1.00 50.31 186 SER A O 1
ATOM 1367 N N . ALA A 1 187 ? 21.737 5.289 1.247 1.00 45.81 187 ALA A N 1
ATOM 1368 C CA . ALA A 1 187 ? 22.744 5.959 0.413 1.00 45.81 187 ALA A CA 1
ATOM 1369 C C . ALA A 1 187 ? 23.911 5.107 -0.126 1.00 45.81 187 ALA A C 1
ATOM 1371 O O . ALA A 1 187 ? 24.998 5.083 0.450 1.00 45.81 187 ALA A O 1
ATOM 1372 N N . ASN A 1 188 ? 23.725 4.557 -1.330 1.00 38.69 188 ASN A N 1
ATOM 1373 C CA . ASN A 1 188 ? 24.777 4.572 -2.350 1.00 38.69 188 ASN A CA 1
ATOM 1374 C C . ASN A 1 188 ? 24.179 4.647 -3.759 1.00 38.69 188 ASN A C 1
ATOM 1376 O O . ASN A 1 188 ? 23.300 3.810 -4.060 1.00 38.69 188 ASN A O 1
#

Radius of gyration: 31.72 Å; Cα contacts (8 Å, |Δi|>4): 229; chains: 1; bounding box: 82×80×75 Å

Secondary structure (DSSP, 8-state):
------HHHHHHHHHHHHHHHHHHHTS---PPPPP----------SS--------S------------PPP--PPPPP--EEEEEEEE--SSTTHHHHHHHHHHHHHHHHHHHHTTSBTTTBEEEEEEEE-TT-HHHHHHHHHHHHHTS--SEEE--SSHHHHHHHHHHHHHTT-EEE-SS----S--

Nearest PDB structures (foldseek):
  4gnr-assembly1_A  TM=9.801E-01  e=2.362E-09  Streptococcus pneumoniae str. Canada MDR_19A
  3n0x-assembly1_A  TM=9.136E-01  e=1.421E-05  Rhodopseudomonas palustris
  3nnd-assembly2_A  TM=9.106E-01  e=1.850E-05  Rhodopseudomonas palustris
  3nnd-assembly2_B  TM=8.401E-01  e=4.080E-05  Rhodopseudomonas palustris
  3nnd-assembly3_C  TM=9.130E-01  e=1.428E-04  Rhodopseudomonas palustris

Solvent-accessible surface area (backbone atoms only — not comparable to full-atom values): 11585 Å² total; per-residue (Å²): 136,85,81,79,80,51,73,67,58,54,50,54,51,52,53,52,52,52,54,52,49,56,57,52,67,76,70,69,87,81,82,82,78,86,91,82,92,82,93,81,90,89,86,86,70,83,87,68,74,83,94,72,89,81,81,79,86,80,92,77,90,83,81,84,81,85,76,84,76,83,75,84,80,73,77,75,81,76,71,57,67,47,40,33,24,40,38,24,11,60,37,60,92,46,15,73,61,20,43,54,51,51,51,52,52,50,53,53,49,50,53,42,40,74,70,44,14,59,94,61,59,26,45,70,46,73,45,81,41,70,20,44,62,36,44,70,47,22,26,52,48,44,44,44,34,46,73,73,66,58,30,62,35,40,36,43,33,47,40,42,68,27,36,54,43,23,42,55,46,25,56,77,70,75,39,52,67,44,76,78,54,58,80,70,79,88,85,132

pLDDT: mean 70.3, std 25.86, range [26.19, 98.0]

Foldseek 3Di:
DDDDDDPVNVVVVVVVVVVVVVVVVVVDDDDDDDDDDDDDDDDDDPPDDDDDDDPDDDDDDDDDDDDDDDDPDDDDPDQAE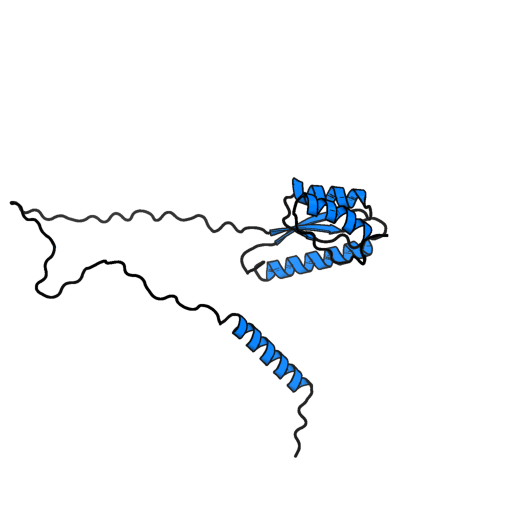AEEEEEFACAADCNVVRVVVVVVVVVVLVVCVVVCHDVNRYRYHYDYDHQNLPQVSLLVSLLCCCPVVVHQEYEEYQEPSSCVNSVVSCVVSVHHYHYDHYDDDDDD

Mean predicted aligned error: 18.27 Å

Sequence (188 aa):
MSAKVSPTLVVVLVVLIVVAGVVGYFAGTAAVPPPKTVTITTTVGTPTTITTTVTTKVTERVTVTVTPTPTPTLPPPEKVRIKLGLLFPLTGAWAPLGTDQMTGARIAIDMVNEAGGVLGRYKVEYVIADCKSDVAVAATEAERLITMEKVQVVIGSYASPLLLAASEVAEKYKTIYWEVGAITDSAN